Protein AF-A0A2V8SXN4-F1 (afdb_monomer_lite)

pLDDT: mean 79.43, std 26.43, range [25.38, 98.88]

Sequence (258 aa):
MSNGSSLFITAVLSALAACSAGTPVPSANSSPDANKSANPSSLQQTESRPPNTARIIHVLVALCDNEHQGIVPVPARLGNGEDLQGNLYWGAAYGVRSFFAKSGDWKLIVQTQNPTSVVLERCIFHNKMGGAYMIADAYRGAEIKKAIVDFFDYASGNKIDTIDAEGNSKHPTINAGGAADLVVFVGHNGLMDFVLPSHPAQKDGKRRGAIILCCASKSYFSAPLRKAGANPILWTALEKNSFDQSLRGSRRKGNDRY

Secondary structure (DSSP, 8-state):
----------------------------------------------------SS-EEEEEEE---TTTS-SPPPPTTTS-TT-TTT-TTTTSTTSHHHHHHT-SSEEEEEEEE-SSSSEEEEEEEEETTT--EEEEEEE-GGGHHHHHHHHHHHHHT-SEEEE--TTSTTS--EEEETT-SEEEEES--GGGT---S--PPP-SS---EEEEESTTHHHHHHHHHHHTT-EEEEE--------SSSTTS--PPP----

Radius of gyration: 24.42 Å; chains: 1; bounding box: 48×66×92 Å

Foldseek 3Di:
DDDDDDDDDDDDDDDDDDDDDDDDDDDDDDDDDDDDDDDPPCPDPQPDQDDDPAAEEEEEEQWAAPPQAPDPDDPCQQRQLQDQCSHVQHNPCCHPPNVQCPDPFKHWLDWDACPDVFFGIWTWIAGNPRRYIYIHTRGRNNCVLVSVQLLQCLQQLHDFDFDDSPDDPPDDTDGDRSSHQEYEYADEPCLVVDDHPDQAARRGPHAHEYEYHYPQCCVRCVVSSVRSNHDYPYDDHDDPPPPPDPPVPDPDDDDDDD

Structure (mmCIF, N/CA/C/O backbone):
data_AF-A0A2V8SXN4-F1
#
_entry.id   AF-A0A2V8SXN4-F1
#
loop_
_atom_site.group_PDB
_atom_site.id
_atom_site.type_symbol
_atom_site.label_atom_id
_atom_site.label_alt_id
_atom_site.label_comp_id
_atom_site.label_asym_id
_atom_site.label_entity_id
_atom_site.label_seq_id
_atom_site.pdbx_PDB_ins_code
_atom_site.Cartn_x
_atom_site.Cartn_y
_atom_site.Cartn_z
_atom_site.occupancy
_atom_site.B_iso_or_equiv
_atom_site.auth_seq_id
_atom_site.auth_comp_id
_atom_site.auth_asym_id
_atom_site.auth_atom_id
_atom_site.pdbx_PDB_model_num
ATOM 1 N N . MET A 1 1 ? -32.132 0.345 -23.426 1.00 33.34 1 MET A N 1
ATOM 2 C CA . MET A 1 1 ? -31.562 -0.530 -24.476 1.00 33.34 1 MET A CA 1
ATOM 3 C C . MET A 1 1 ? -30.057 -0.304 -24.534 1.00 33.34 1 MET A C 1
ATOM 5 O O . MET A 1 1 ? -29.651 0.829 -24.342 1.00 33.34 1 MET A O 1
ATOM 9 N N . SER A 1 2 ? -29.296 -1.373 -24.788 1.00 32.50 2 SER A N 1
ATOM 10 C CA . SER A 1 2 ? -27.839 -1.458 -25.019 1.00 32.50 2 SER A CA 1
ATOM 11 C C . SER A 1 2 ? -26.865 -0.790 -24.034 1.00 32.50 2 SER A C 1
ATOM 13 O O . SER A 1 2 ? -26.698 0.423 -24.001 1.00 32.50 2 SER A O 1
ATOM 15 N N . ASN A 1 3 ? -26.096 -1.643 -23.350 1.00 35.00 3 ASN A N 1
ATOM 16 C CA . ASN A 1 3 ? -24.766 -1.313 -22.835 1.00 35.00 3 ASN A CA 1
ATOM 17 C C . ASN A 1 3 ? -23.778 -1.079 -23.998 1.00 35.00 3 ASN A C 1
ATOM 19 O O . ASN A 1 3 ? -24.043 -1.487 -25.131 1.00 35.00 3 ASN A O 1
ATOM 23 N N . GLY A 1 4 ? -22.616 -0.493 -23.698 1.00 30.62 4 GLY A N 1
ATOM 24 C CA . GLY A 1 4 ? -21.532 -0.259 -24.658 1.00 30.62 4 GLY A CA 1
ATOM 25 C C . GLY A 1 4 ? -20.155 -0.357 -24.003 1.00 30.62 4 GLY A C 1
ATOM 26 O O . GLY A 1 4 ? -19.446 0.637 -23.895 1.00 30.62 4 GLY A O 1
ATOM 27 N N . SER A 1 5 ? -19.790 -1.548 -23.527 1.00 34.72 5 SER A N 1
ATOM 28 C CA . SER A 1 5 ? -18.439 -1.826 -23.028 1.00 34.72 5 SER A CA 1
ATOM 29 C C . SER A 1 5 ? -17.430 -1.781 -24.177 1.00 34.72 5 SER A C 1
ATOM 31 O O . SER A 1 5 ? -17.649 -2.433 -25.195 1.00 34.72 5 SER A O 1
ATOM 33 N N . SER A 1 6 ? -16.293 -1.107 -23.997 1.00 30.02 6 SER A N 1
ATOM 34 C CA . SER A 1 6 ? -15.130 -1.292 -24.873 1.00 30.02 6 SER A CA 1
ATOM 35 C C . SER A 1 6 ? -13.864 -1.405 -24.034 1.00 30.02 6 SER A C 1
ATOM 37 O O . SER A 1 6 ? -13.462 -0.468 -23.347 1.00 30.02 6 SER A O 1
ATOM 39 N N . LEU A 1 7 ? -13.283 -2.602 -24.052 1.00 32.03 7 LEU A N 1
ATOM 40 C CA . LEU A 1 7 ? -12.128 -3.003 -23.264 1.00 32.03 7 LEU A CA 1
ATOM 41 C C . LEU A 1 7 ? -11.168 -3.730 -24.205 1.00 32.03 7 LEU A C 1
ATOM 43 O O . LEU A 1 7 ? -11.412 -4.886 -24.531 1.00 32.03 7 LEU A O 1
ATOM 47 N N . PHE A 1 8 ? -10.093 -3.072 -24.643 1.00 28.97 8 PHE A N 1
ATOM 48 C CA . PHE A 1 8 ? -9.016 -3.729 -25.389 1.00 28.97 8 PHE A CA 1
ATOM 49 C C . PHE A 1 8 ? -7.647 -3.154 -25.013 1.00 28.97 8 PHE A C 1
ATOM 51 O O . PHE A 1 8 ? -7.246 -2.087 -25.467 1.00 28.97 8 PHE A O 1
ATOM 58 N N . ILE A 1 9 ? -6.933 -3.911 -24.179 1.00 29.02 9 ILE A N 1
ATOM 59 C CA . ILE A 1 9 ? -5.489 -3.801 -23.952 1.00 29.02 9 ILE A CA 1
ATOM 60 C C . ILE A 1 9 ? -4.873 -5.054 -24.576 1.00 29.02 9 ILE A C 1
ATOM 62 O O . ILE A 1 9 ? -5.238 -6.161 -24.176 1.00 29.02 9 ILE A O 1
ATOM 66 N N . THR A 1 10 ? -3.932 -4.900 -25.513 1.00 27.53 10 THR A N 1
ATOM 67 C CA . THR A 1 10 ? -3.268 -6.048 -26.153 1.00 27.53 10 THR A CA 1
ATOM 68 C C . THR A 1 10 ? -1.792 -5.770 -26.448 1.00 27.53 10 THR A C 1
ATOM 70 O O . THR A 1 10 ? -1.478 -5.009 -27.355 1.00 27.53 10 THR A O 1
ATOM 73 N N . ALA A 1 11 ? -0.904 -6.425 -25.695 1.00 29.66 11 ALA A N 1
ATOM 74 C CA . ALA A 1 11 ? 0.499 -6.738 -26.016 1.00 29.66 11 ALA A CA 1
ATOM 75 C C . ALA A 1 11 ? 1.011 -7.657 -24.882 1.00 29.66 11 ALA A C 1
ATOM 77 O O . ALA A 1 11 ? 1.334 -7.192 -23.796 1.00 29.66 11 ALA A O 1
ATOM 78 N N . VAL A 1 12 ? 0.765 -8.969 -24.947 1.00 29.73 12 VAL A N 1
ATOM 79 C CA . VAL A 1 12 ? 1.675 -9.973 -25.539 1.00 29.73 12 VAL A CA 1
ATOM 80 C C . VAL A 1 12 ? 3.061 -9.954 -24.884 1.00 29.73 12 VAL A C 1
ATOM 82 O O . VAL A 1 12 ? 3.891 -9.108 -25.199 1.00 29.73 12 VAL A O 1
ATOM 85 N N . LEU A 1 13 ? 3.324 -10.950 -24.032 1.00 25.98 13 LEU A N 1
ATOM 86 C CA . LEU A 1 13 ? 4.668 -11.299 -23.576 1.00 25.98 13 LEU A CA 1
ATOM 87 C C . LEU A 1 13 ? 4.886 -12.804 -23.772 1.00 25.98 13 LEU A C 1
ATOM 89 O O . LEU A 1 13 ? 4.118 -13.622 -23.263 1.00 25.98 13 LEU A O 1
ATOM 93 N N . SER A 1 14 ? 5.932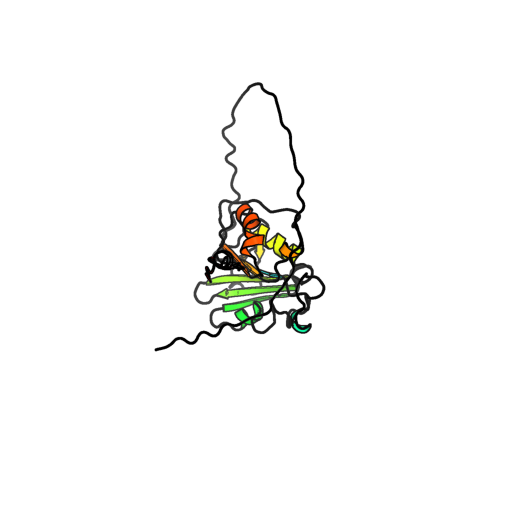 -13.151 -24.519 1.00 28.20 14 SER A N 1
ATOM 94 C CA . SER A 1 14 ? 6.259 -14.521 -24.916 1.00 28.20 14 SER A CA 1
ATOM 95 C C . SER A 1 14 ? 7.652 -14.894 -24.420 1.00 28.20 14 SER A C 1
ATOM 97 O O . SER A 1 14 ? 8.630 -14.399 -24.967 1.00 28.20 14 SER A O 1
ATOM 99 N N . ALA A 1 15 ? 7.746 -15.801 -23.446 1.00 28.14 15 ALA A N 1
ATOM 100 C CA . ALA A 1 15 ? 8.921 -16.650 -23.227 1.00 28.14 15 ALA A CA 1
ATOM 101 C C . ALA A 1 15 ? 8.567 -17.805 -22.274 1.00 28.14 15 ALA A C 1
ATOM 103 O O . ALA A 1 15 ? 8.150 -17.585 -21.139 1.00 28.14 15 ALA A O 1
ATOM 104 N N . LEU A 1 16 ? 8.743 -19.043 -22.736 1.00 27.66 16 LEU A N 1
ATOM 105 C CA . LEU A 1 16 ? 8.784 -20.238 -21.892 1.00 27.66 16 LEU A CA 1
ATOM 106 C C . LEU A 1 16 ? 10.255 -20.588 -21.648 1.00 27.66 16 LEU A C 1
ATOM 108 O O . LEU A 1 16 ? 11.022 -20.659 -22.605 1.00 27.66 16 LEU A O 1
ATOM 112 N N . ALA A 1 17 ? 10.625 -20.866 -20.400 1.00 29.39 17 ALA A N 1
ATOM 113 C CA . ALA A 1 17 ? 11.901 -21.485 -20.046 1.00 29.39 17 ALA A CA 1
ATOM 114 C C . ALA A 1 17 ? 11.638 -22.741 -19.199 1.00 29.39 17 ALA A C 1
ATOM 116 O O . ALA A 1 17 ? 10.675 -22.793 -18.431 1.00 29.39 17 ALA A O 1
ATOM 117 N N . ALA A 1 18 ? 12.442 -23.781 -19.419 1.00 30.00 18 ALA A N 1
ATOM 118 C CA . ALA A 1 18 ? 12.146 -25.146 -18.994 1.00 30.00 18 ALA A CA 1
ATOM 119 C C . ALA A 1 18 ? 12.542 -25.451 -17.538 1.00 30.00 18 ALA A C 1
ATOM 121 O O . ALA A 1 18 ? 13.466 -24.858 -16.986 1.00 30.00 18 ALA A O 1
ATOM 122 N N . CYS A 1 19 ? 11.867 -26.438 -16.942 1.00 25.38 19 CYS A N 1
ATOM 123 C CA . CYS A 1 19 ? 12.241 -27.017 -15.653 1.00 25.38 19 CYS A CA 1
ATOM 124 C C . CYS A 1 19 ? 13.156 -28.236 -15.841 1.00 25.38 19 CYS A C 1
ATOM 126 O O . CYS A 1 19 ? 12.872 -29.089 -16.681 1.00 25.38 19 CYS A O 1
ATOM 128 N N . SER A 1 20 ? 14.155 -28.374 -14.967 1.00 32.03 20 SER A N 1
ATOM 129 C CA . SER A 1 20 ? 14.917 -29.612 -14.753 1.00 32.03 20 SER A CA 1
ATOM 130 C C . SER A 1 20 ? 14.794 -30.019 -13.284 1.00 32.03 20 SER A C 1
ATOM 132 O O . SER A 1 20 ? 14.897 -29.171 -12.399 1.00 32.03 20 SER A O 1
ATOM 134 N N . ALA A 1 21 ? 14.513 -31.296 -13.024 1.00 32.53 21 ALA A N 1
ATOM 135 C CA . ALA A 1 21 ? 14.160 -31.807 -11.697 1.00 32.53 21 ALA A CA 1
ATOM 136 C C . ALA A 1 21 ? 15.359 -32.387 -10.923 1.00 32.53 21 ALA A C 1
ATOM 138 O O . ALA A 1 21 ? 16.365 -32.766 -11.518 1.00 32.53 21 ALA A O 1
ATOM 139 N N . GLY A 1 22 ? 15.209 -32.528 -9.600 1.00 28.27 22 GLY A N 1
ATOM 140 C CA . GLY A 1 22 ? 16.165 -33.242 -8.749 1.00 28.27 22 GLY A CA 1
ATOM 141 C C . GLY A 1 22 ? 15.715 -33.375 -7.289 1.00 28.27 22 GLY A C 1
ATOM 142 O O . GLY A 1 22 ? 15.879 -32.453 -6.500 1.00 28.27 22 GLY A O 1
ATOM 143 N N . THR A 1 23 ? 15.186 -34.544 -6.925 1.00 34.41 23 THR A N 1
ATOM 144 C CA . THR A 1 23 ? 15.109 -35.077 -5.547 1.00 34.41 23 THR A CA 1
ATOM 145 C C . THR A 1 23 ? 15.616 -36.532 -5.592 1.00 34.41 23 THR A C 1
ATOM 147 O O . THR A 1 23 ? 15.611 -37.116 -6.682 1.00 34.41 23 THR A O 1
ATOM 150 N N . PRO A 1 24 ? 16.134 -37.115 -4.488 1.00 38.12 24 PRO A N 1
ATOM 151 C CA . PRO A 1 24 ? 15.253 -37.763 -3.501 1.00 38.12 24 PRO A CA 1
ATOM 152 C C . PRO A 1 24 ? 15.735 -37.699 -2.025 1.00 38.12 24 PRO A C 1
ATOM 154 O O . PRO A 1 24 ? 16.764 -37.113 -1.705 1.00 38.12 24 PRO A O 1
ATOM 157 N N . VAL A 1 25 ? 14.956 -38.322 -1.127 1.00 34.94 25 VAL A N 1
ATOM 158 C CA . VAL A 1 25 ? 15.126 -38.409 0.345 1.00 34.94 25 VAL A CA 1
ATOM 159 C C . VAL A 1 25 ? 15.241 -39.882 0.791 1.00 34.94 25 VAL A C 1
ATOM 161 O O . VAL A 1 25 ? 14.629 -40.743 0.159 1.00 34.94 25 VAL A O 1
ATOM 164 N N . PRO A 1 26 ? 15.961 -40.176 1.892 1.00 37.84 26 PRO A N 1
ATOM 165 C CA . PRO A 1 26 ? 15.508 -41.121 2.944 1.00 37.84 26 PRO A CA 1
ATOM 166 C C . PRO A 1 26 ? 15.718 -40.525 4.374 1.00 37.84 26 PRO A C 1
ATOM 168 O O . PRO A 1 26 ? 16.660 -39.766 4.568 1.00 37.84 26 PRO A O 1
ATOM 171 N N . SER A 1 27 ? 14.855 -40.641 5.405 1.00 29.16 27 SER A N 1
ATOM 172 C CA . SER A 1 27 ? 14.215 -41.797 6.101 1.00 29.16 27 SER A CA 1
ATOM 173 C C . SER A 1 27 ? 15.212 -42.765 6.780 1.00 29.16 27 SER A C 1
ATOM 175 O O . SER A 1 27 ? 16.141 -43.186 6.106 1.00 29.16 27 SER A O 1
ATOM 177 N N . ALA A 1 28 ? 15.086 -43.236 8.041 1.00 33.31 28 ALA A N 1
ATOM 178 C CA . ALA A 1 28 ? 14.173 -42.974 9.187 1.00 33.31 28 ALA A CA 1
ATOM 179 C C . ALA A 1 28 ? 14.715 -43.652 10.506 1.00 33.31 28 ALA A C 1
ATOM 181 O O . ALA A 1 28 ? 15.807 -44.211 10.460 1.00 33.31 28 ALA A O 1
ATOM 182 N N . ASN A 1 29 ? 13.916 -43.689 11.606 1.00 30.62 29 ASN A N 1
ATOM 183 C CA . ASN A 1 29 ? 14.043 -44.489 12.877 1.00 30.62 29 ASN A CA 1
ATOM 184 C C . ASN A 1 29 ? 14.993 -43.954 13.998 1.00 30.62 29 ASN A C 1
ATOM 186 O O . ASN A 1 29 ? 15.962 -43.283 13.671 1.00 30.62 29 ASN A O 1
ATOM 190 N N . SER A 1 30 ? 14.875 -44.226 15.325 1.00 33.94 30 SER A N 1
ATOM 191 C CA . SER A 1 30 ? 13.813 -44.716 16.274 1.00 33.94 30 SER A CA 1
ATOM 192 C C . SER A 1 30 ? 14.391 -44.821 17.727 1.00 33.94 30 SER A C 1
ATOM 194 O O . SER A 1 30 ? 15.564 -45.164 17.823 1.00 33.94 30 SER A O 1
ATOM 196 N N . SER A 1 31 ? 13.715 -44.685 18.892 1.00 32.72 31 SER A N 1
ATOM 197 C CA . SER A 1 31 ? 12.377 -44.139 19.230 1.00 32.72 31 SER A CA 1
ATOM 198 C C . SER A 1 31 ? 12.256 -43.467 20.651 1.00 32.72 31 SER A C 1
ATOM 200 O O . SER A 1 31 ? 12.367 -42.243 20.640 1.00 32.72 31 SER A O 1
ATOM 202 N N . PRO A 1 32 ? 11.979 -44.107 21.836 1.00 50.91 32 PRO A N 1
ATOM 203 C CA . PRO A 1 32 ? 11.270 -43.388 22.931 1.00 50.91 32 PRO A CA 1
ATOM 204 C C . PRO A 1 32 ? 11.878 -43.414 24.363 1.00 50.91 32 PRO A C 1
ATOM 206 O O . PRO A 1 32 ? 12.618 -44.332 24.693 1.00 50.91 32 PRO A O 1
ATOM 209 N N . ASP A 1 33 ? 11.457 -42.480 25.241 1.00 33.50 33 ASP A N 1
ATOM 210 C CA . ASP A 1 33 ? 10.833 -42.834 26.541 1.00 33.50 33 ASP A CA 1
ATOM 211 C C . ASP A 1 33 ? 10.138 -41.667 27.299 1.00 33.50 33 ASP A C 1
ATOM 213 O O . ASP A 1 33 ? 10.385 -40.484 27.064 1.00 33.50 33 ASP A O 1
ATOM 217 N N . ALA A 1 34 ? 9.205 -42.043 28.182 1.00 33.84 34 ALA A N 1
ATOM 218 C CA . ALA A 1 34 ? 8.286 -41.229 29.007 1.00 33.84 34 ALA A CA 1
ATOM 219 C C . ALA A 1 34 ? 8.959 -40.567 30.252 1.00 33.84 34 ALA A C 1
ATOM 221 O O . ALA A 1 34 ? 10.087 -40.904 30.581 1.00 33.84 34 ALA A O 1
ATOM 222 N N . ASN A 1 35 ? 8.361 -39.713 31.108 1.00 34.12 35 ASN A N 1
ATOM 223 C CA . ASN A 1 35 ? 7.149 -38.857 31.160 1.00 34.12 35 ASN A CA 1
ATOM 224 C C . ASN A 1 35 ? 7.100 -38.224 32.579 1.00 34.12 35 ASN A C 1
ATOM 226 O O . ASN A 1 35 ? 7.091 -39.000 33.537 1.00 34.12 35 ASN A O 1
ATOM 230 N N . LYS A 1 36 ? 6.957 -36.892 32.762 1.00 33.12 36 LYS A N 1
ATOM 231 C CA . LYS A 1 36 ? 6.160 -36.366 33.902 1.00 33.12 36 LYS A CA 1
ATOM 232 C C . LYS A 1 36 ? 5.797 -34.873 33.888 1.00 33.12 36 LYS A C 1
ATOM 234 O O . LYS A 1 36 ? 6.630 -34.008 33.660 1.00 33.12 36 LYS A O 1
ATOM 239 N N . SER A 1 37 ? 4.586 -34.644 34.403 1.00 36.16 37 SER A N 1
ATOM 240 C CA . SER A 1 37 ? 4.067 -33.442 35.073 1.00 36.16 37 SER A CA 1
ATOM 241 C C . SER A 1 37 ? 3.634 -32.258 34.205 1.00 36.16 37 SER A C 1
ATOM 243 O O . SER A 1 37 ? 4.430 -31.547 33.602 1.00 36.16 37 SER A O 1
ATOM 245 N N . ALA A 1 38 ? 2.324 -32.013 34.230 1.00 38.53 38 ALA A N 1
ATOM 246 C CA . ALA A 1 38 ? 1.672 -30.888 33.579 1.00 38.53 38 ALA A CA 1
ATOM 247 C C . ALA A 1 38 ? 1.853 -29.569 34.348 1.00 38.53 38 ALA A C 1
ATOM 249 O O . ALA A 1 38 ? 1.951 -29.554 35.575 1.00 38.53 38 ALA A O 1
ATOM 250 N N . ASN A 1 39 ? 1.746 -28.460 33.617 1.00 31.98 39 ASN A N 1
ATOM 251 C CA . ASN A 1 39 ? 1.268 -27.187 34.146 1.00 31.98 39 ASN A CA 1
ATOM 252 C C . ASN A 1 39 ? 0.205 -26.644 33.165 1.00 31.98 39 ASN A C 1
ATOM 254 O O . ASN A 1 39 ? 0.566 -26.313 32.037 1.00 31.98 39 ASN A O 1
ATOM 258 N N . PRO A 1 40 ? -1.091 -26.583 33.530 1.00 42.53 40 PRO A N 1
ATOM 259 C CA . PRO A 1 40 ? -2.159 -26.174 32.613 1.00 42.53 40 PRO A CA 1
ATOM 260 C C . PRO A 1 40 ? -2.302 -24.646 32.445 1.00 42.53 40 PRO A C 1
ATOM 262 O O . PRO A 1 40 ? -3.241 -24.194 31.794 1.00 42.53 40 PRO A O 1
ATOM 265 N N . SER A 1 41 ? -1.384 -23.843 32.997 1.00 42.25 41 SER A N 1
ATOM 266 C CA . SER A 1 41 ? -1.438 -22.373 32.962 1.00 42.25 41 SER A CA 1
ATOM 267 C C . SER A 1 41 ? -0.418 -21.747 32.005 1.00 42.25 41 SER A C 1
ATOM 269 O O . SER A 1 41 ? 0.495 -21.037 32.423 1.00 42.25 41 SER A O 1
ATOM 271 N N . SER A 1 42 ? -0.600 -21.968 30.703 1.00 35.81 42 SER A N 1
ATOM 272 C CA . SER A 1 42 ? 0.009 -21.134 29.652 1.00 35.81 42 SER A CA 1
ATOM 273 C C . SER A 1 42 ? -0.844 -21.068 28.377 1.00 35.81 42 SER A C 1
ATOM 275 O O . SER A 1 42 ? -0.336 -21.136 27.257 1.00 35.81 42 SER A O 1
ATOM 277 N N . LEU A 1 43 ? -2.158 -20.853 28.537 1.00 37.97 43 LEU A N 1
ATOM 278 C CA . LEU A 1 43 ? -2.944 -20.234 27.467 1.00 37.97 43 LEU A CA 1
ATOM 279 C C . LEU A 1 43 ? -2.327 -18.861 27.186 1.00 37.97 43 LEU A C 1
ATOM 281 O O . LEU A 1 43 ? -2.468 -17.928 27.977 1.00 37.97 43 LEU A O 1
ATOM 285 N N . GLN A 1 44 ? -1.575 -18.784 26.088 1.00 39.00 44 GLN A N 1
ATOM 286 C CA . GLN A 1 44 ? -0.870 -17.585 25.661 1.00 39.00 44 GLN A CA 1
ATOM 287 C C . GLN A 1 44 ? -1.858 -16.421 25.592 1.00 39.00 44 GLN A C 1
ATOM 289 O O . GLN A 1 44 ? -2.881 -16.508 24.909 1.00 39.00 44 GLN A O 1
ATOM 294 N N . GLN A 1 45 ? -1.537 -15.325 26.281 1.00 39.62 45 GLN A N 1
ATOM 295 C CA . GLN A 1 45 ? -2.222 -14.059 26.065 1.00 39.62 45 GLN A CA 1
ATOM 296 C C . GLN A 1 45 ? -1.977 -13.664 24.609 1.00 39.62 45 GLN A C 1
ATOM 298 O O . GLN A 1 45 ? -0.885 -13.234 24.245 1.00 39.62 45 GLN A O 1
ATOM 303 N N . THR A 1 46 ? -2.981 -13.857 23.756 1.00 46.56 46 THR A N 1
ATOM 304 C CA . THR A 1 46 ? -2.950 -13.342 22.391 1.00 46.56 46 THR A CA 1
ATOM 305 C C . THR A 1 46 ? -2.885 -11.826 22.490 1.00 46.56 46 THR A C 1
ATOM 307 O O . THR A 1 46 ? -3.871 -11.223 22.921 1.00 46.56 46 THR A O 1
ATOM 310 N N . GLU A 1 47 ? -1.753 -11.218 22.121 1.00 57.47 47 GLU A N 1
ATOM 311 C CA . GLU A 1 47 ? -1.623 -9.759 22.080 1.00 57.47 47 GLU A CA 1
ATOM 312 C C . GLU A 1 47 ? -2.786 -9.182 21.270 1.00 57.47 47 GLU A C 1
ATOM 314 O O . GLU A 1 47 ? -2.921 -9.425 20.066 1.00 57.47 47 GLU A O 1
ATOM 319 N N . SER A 1 48 ? -3.685 -8.471 21.947 1.00 70.81 48 SER A N 1
ATOM 320 C CA . SER A 1 48 ? -4.875 -7.928 21.316 1.00 70.81 48 SER A CA 1
ATOM 321 C C . SER A 1 48 ? -4.468 -6.766 20.417 1.00 70.81 48 SER A C 1
ATOM 323 O O . SER A 1 48 ? -3.933 -5.762 20.885 1.00 70.81 48 SER A O 1
ATOM 325 N N . ARG A 1 49 ? -4.744 -6.895 19.110 1.00 84.19 49 ARG A N 1
ATOM 326 C CA . ARG A 1 49 ? -4.622 -5.799 18.135 1.00 84.19 49 ARG A CA 1
ATOM 327 C C . ARG A 1 49 ? -5.189 -4.506 18.749 1.00 84.19 49 ARG A C 1
ATOM 329 O O . ARG A 1 49 ? -6.360 -4.527 19.147 1.00 84.19 49 ARG A O 1
ATOM 336 N N . PRO A 1 50 ? -4.416 -3.404 18.804 1.00 89.88 50 PRO A N 1
ATOM 337 C CA . PRO A 1 50 ? -4.883 -2.165 19.405 1.00 89.88 50 PRO A CA 1
ATOM 338 C C . PRO A 1 50 ? -6.120 -1.652 18.653 1.00 89.88 50 PRO A C 1
ATOM 340 O O . PRO A 1 50 ? -6.207 -1.802 17.426 1.00 89.88 50 PRO A O 1
ATOM 343 N N . PRO A 1 51 ? -7.107 -1.093 19.371 1.00 91.19 51 PRO A N 1
ATOM 344 C CA . PRO A 1 51 ? -8.366 -0.687 18.772 1.00 91.19 51 PRO A CA 1
ATOM 345 C C . PRO A 1 51 ? -8.182 0.518 17.844 1.00 91.19 51 PRO A C 1
ATOM 347 O O . PRO A 1 51 ? -7.298 1.351 18.027 1.00 91.19 51 PRO A O 1
ATOM 350 N N . ASN A 1 52 ? -9.080 0.631 16.870 1.00 93.31 52 ASN A N 1
ATOM 351 C CA . ASN A 1 52 ? -9.296 1.846 16.094 1.00 93.31 52 ASN A CA 1
ATOM 352 C C . ASN A 1 52 ? -10.764 2.251 16.242 1.00 93.31 52 ASN A C 1
ATOM 354 O O . ASN A 1 52 ? -11.641 1.389 16.321 1.00 93.31 52 ASN A O 1
ATOM 358 N N . THR A 1 53 ? -11.040 3.554 16.245 1.00 91.88 53 THR A N 1
ATOM 359 C CA . THR A 1 53 ? -12.409 4.101 16.302 1.00 91.88 53 THR A CA 1
ATOM 360 C C . THR A 1 53 ? -13.142 4.034 14.958 1.00 91.88 53 THR A C 1
ATOM 362 O O . THR A 1 53 ? -14.347 4.261 14.899 1.00 91.88 53 THR A O 1
ATOM 365 N N . ALA A 1 54 ? -12.428 3.698 13.881 1.00 94.25 54 ALA A N 1
ATOM 366 C CA . ALA A 1 54 ? -12.927 3.603 12.516 1.00 94.25 54 ALA A CA 1
ATOM 367 C C . ALA A 1 54 ? -12.244 2.453 11.755 1.00 94.25 54 ALA A C 1
ATOM 369 O O . ALA A 1 54 ? -11.247 1.888 12.210 1.00 94.25 54 ALA A O 1
ATOM 370 N N . ARG A 1 55 ? -12.770 2.112 10.571 1.00 96.75 55 ARG A N 1
ATOM 371 C CA . ARG A 1 55 ? -12.166 1.103 9.684 1.00 96.75 55 ARG A CA 1
ATOM 372 C C . ARG A 1 55 ? -10.887 1.653 9.060 1.00 96.75 55 ARG A C 1
ATOM 374 O O . ARG A 1 55 ? -10.916 2.737 8.476 1.00 96.75 55 ARG A O 1
ATOM 381 N N . ILE A 1 56 ? -9.799 0.889 9.153 1.00 97.81 56 ILE A N 1
ATOM 382 C CA . ILE A 1 56 ? -8.476 1.302 8.664 1.00 97.81 56 ILE A CA 1
ATOM 383 C C . ILE A 1 56 ? -8.081 0.516 7.413 1.00 97.81 56 ILE A C 1
ATOM 385 O O . ILE A 1 56 ? -8.061 -0.717 7.416 1.00 97.81 56 ILE A O 1
ATOM 389 N N . ILE A 1 57 ? -7.723 1.241 6.357 1.00 98.69 57 ILE A N 1
ATOM 390 C CA . ILE A 1 57 ? -7.165 0.716 5.109 1.00 98.69 57 ILE A CA 1
ATOM 391 C C . ILE A 1 57 ? -5.704 1.169 5.025 1.00 98.69 57 ILE A C 1
ATOM 393 O O . ILE A 1 57 ? -5.439 2.361 5.153 1.00 98.69 57 ILE A O 1
ATOM 397 N N . HIS A 1 58 ? -4.764 0.254 4.788 1.00 98.75 58 HIS A N 1
ATOM 398 C CA . HIS A 1 58 ? -3.364 0.606 4.537 1.00 98.75 58 HIS A CA 1
ATOM 399 C C . HIS A 1 58 ? -2.957 0.175 3.127 1.00 98.75 58 HIS A C 1
ATOM 401 O O . HIS A 1 58 ? -2.977 -1.013 2.808 1.00 98.75 58 HIS A O 1
ATOM 407 N N . VAL A 1 59 ? -2.624 1.144 2.277 1.00 98.88 59 VAL A N 1
ATOM 408 C CA . VAL A 1 59 ? -2.226 0.955 0.881 1.00 98.88 59 VAL A CA 1
ATOM 409 C C . VAL A 1 59 ? -0.724 1.171 0.756 1.00 98.88 59 VAL A C 1
ATOM 411 O O . VAL A 1 59 ? -0.239 2.270 0.998 1.00 98.88 59 VAL A O 1
ATOM 414 N N . LEU A 1 60 ? 0.005 0.140 0.344 1.00 98.88 60 LEU A N 1
ATOM 415 C CA . LEU A 1 60 ? 1.418 0.219 0.004 1.00 98.88 60 LEU A CA 1
ATOM 416 C C . LEU A 1 60 ? 1.528 0.297 -1.517 1.00 98.88 60 LEU A C 1
ATOM 418 O O . LEU A 1 60 ? 1.098 -0.620 -2.226 1.00 98.88 60 LEU A O 1
ATOM 422 N N . VAL A 1 61 ? 2.084 1.394 -2.016 1.00 98.88 61 VAL A N 1
ATOM 423 C CA . VAL A 1 61 ? 2.281 1.640 -3.444 1.00 98.88 61 VAL A CA 1
ATOM 424 C C . VAL A 1 61 ? 3.770 1.565 -3.739 1.00 98.88 61 VAL A C 1
ATOM 426 O O . VAL A 1 61 ? 4.504 2.494 -3.422 1.00 98.88 61 VAL A O 1
ATOM 429 N N . ALA A 1 62 ? 4.222 0.471 -4.349 1.00 98.69 62 ALA A N 1
ATOM 430 C CA . ALA A 1 62 ? 5.564 0.414 -4.918 1.00 98.69 62 ALA A CA 1
ATOM 431 C C . ALA A 1 62 ? 5.562 1.249 -6.202 1.00 98.69 62 ALA A C 1
ATOM 433 O O . ALA A 1 62 ? 4.887 0.879 -7.166 1.00 98.69 62 ALA A O 1
ATOM 434 N N . LEU A 1 63 ? 6.260 2.387 -6.202 1.00 98.75 63 LEU A N 1
ATOM 435 C CA . LEU A 1 63 ? 6.316 3.291 -7.352 1.00 98.75 63 LEU A CA 1
ATOM 436 C C . LEU A 1 63 ? 6.884 2.575 -8.589 1.00 98.75 63 LEU A C 1
ATOM 438 O O . LEU A 1 63 ? 7.753 1.716 -8.481 1.00 98.75 63 LEU A O 1
ATOM 442 N N . CYS A 1 64 ? 6.365 2.905 -9.772 1.00 98.50 64 CYS A N 1
ATOM 443 C CA . CYS A 1 64 ? 6.809 2.322 -11.039 1.00 98.50 64 CYS A CA 1
ATOM 444 C C . CYS A 1 64 ? 8.245 2.756 -11.346 1.00 98.50 64 CYS A C 1
ATOM 446 O O . CYS A 1 64 ? 8.528 3.952 -11.310 1.00 98.50 64 CYS A O 1
ATOM 448 N N . ASP A 1 65 ? 9.130 1.812 -11.648 1.00 98.31 65 ASP A N 1
ATOM 449 C CA . ASP A 1 65 ? 10.558 2.090 -11.797 1.00 98.31 65 ASP A CA 1
ATOM 450 C C . ASP A 1 65 ? 11.150 1.271 -12.945 1.00 98.31 65 ASP A C 1
ATOM 452 O O . ASP A 1 65 ? 11.223 0.046 -12.871 1.00 98.31 65 ASP A O 1
ATOM 456 N N . ASN A 1 66 ? 11.538 1.952 -14.023 1.00 97.94 66 ASN A N 1
ATOM 457 C CA . ASN A 1 66 ? 12.125 1.332 -15.211 1.00 97.94 66 ASN A CA 1
ATOM 458 C C . ASN A 1 66 ? 13.559 0.823 -14.991 1.00 97.94 66 ASN A C 1
ATOM 460 O O . ASN A 1 66 ? 14.041 0.043 -15.809 1.00 97.94 66 ASN A O 1
ATOM 464 N N . GLU A 1 67 ? 14.260 1.308 -13.964 1.00 97.62 67 GLU A N 1
ATOM 465 C CA . GLU A 1 67 ? 15.676 1.008 -13.724 1.00 97.62 67 GLU A CA 1
ATOM 466 C C . GLU A 1 67 ? 15.835 -0.160 -12.742 1.00 97.62 67 GLU A C 1
ATOM 468 O O . GLU A 1 67 ? 16.711 -1.007 -12.919 1.00 97.62 67 GLU A O 1
ATOM 473 N N . HIS A 1 68 ? 14.962 -0.234 -11.732 1.00 97.00 68 HIS A N 1
ATOM 474 C CA . HIS A 1 68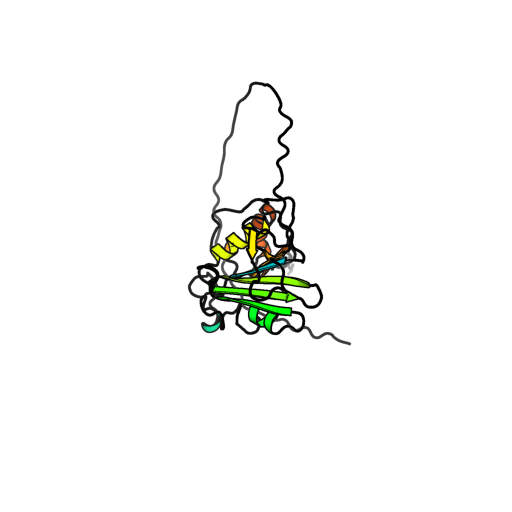 ? 15.101 -1.164 -10.605 1.00 97.00 68 HIS A CA 1
ATOM 475 C C . HIS A 1 68 ? 14.112 -2.346 -10.597 1.00 97.00 68 HIS A C 1
ATOM 477 O O . HIS A 1 68 ? 14.217 -3.210 -9.723 1.00 97.00 68 HIS A O 1
ATOM 483 N N . GLN A 1 69 ? 13.144 -2.405 -11.520 1.00 93.88 69 GLN A N 1
ATOM 484 C CA . GLN A 1 69 ? 12.119 -3.463 -11.581 1.00 93.88 69 GLN A CA 1
ATOM 485 C C . GLN A 1 69 ? 12.172 -4.203 -12.923 1.00 93.88 69 GLN A C 1
ATOM 487 O O . GLN A 1 69 ? 12.460 -3.600 -13.954 1.00 93.88 69 GLN A O 1
ATOM 492 N N . GLY A 1 70 ? 11.816 -5.492 -12.945 1.00 90.44 70 GLY A N 1
ATOM 493 C CA . GLY A 1 70 ? 11.753 -6.323 -14.158 1.00 90.44 70 GLY A CA 1
ATOM 494 C C . GLY A 1 70 ? 10.579 -6.000 -15.094 1.00 90.44 70 GLY A C 1
ATOM 495 O O . GLY A 1 70 ? 10.091 -6.870 -15.819 1.00 90.44 70 GLY A O 1
ATOM 496 N N . ILE A 1 71 ? 10.081 -4.761 -15.070 1.00 88.25 71 ILE A N 1
ATOM 497 C CA . ILE A 1 71 ? 8.974 -4.314 -15.913 1.00 88.25 71 ILE A CA 1
ATOM 498 C C . ILE A 1 71 ? 9.396 -4.175 -17.375 1.00 88.25 71 ILE A C 1
ATOM 500 O O . ILE A 1 71 ? 10.519 -3.797 -17.695 1.00 88.25 71 ILE A O 1
ATOM 504 N N . VAL A 1 72 ? 8.439 -4.385 -18.282 1.00 91.50 72 VAL A N 1
ATOM 505 C CA . VAL A 1 72 ? 8.538 -3.802 -19.626 1.00 91.50 72 VAL A CA 1
ATOM 506 C C . VAL A 1 72 ? 8.538 -2.276 -19.445 1.00 91.50 72 VAL A C 1
ATOM 508 O O . VAL A 1 72 ? 7.570 -1.772 -18.865 1.00 91.50 72 VAL A O 1
ATOM 511 N N . PRO A 1 73 ? 9.574 -1.541 -19.897 1.00 93.69 73 PRO A N 1
ATOM 512 C CA . PRO A 1 73 ? 9.699 -0.122 -19.590 1.00 93.69 73 PRO A CA 1
ATOM 513 C C . PRO A 1 73 ? 8.499 0.700 -20.065 1.00 93.69 73 PRO A C 1
ATOM 515 O O . PRO A 1 73 ? 8.056 0.596 -21.211 1.00 93.69 73 PRO A O 1
ATOM 518 N N . VAL A 1 74 ? 7.993 1.555 -19.179 1.00 95.50 74 VAL A N 1
ATOM 519 C CA . VAL A 1 74 ? 6.955 2.548 -19.489 1.00 95.50 74 VAL A CA 1
ATOM 520 C C . VAL A 1 74 ? 7.614 3.880 -19.895 1.00 95.50 74 VAL A C 1
ATOM 522 O O . VAL A 1 74 ? 8.824 4.039 -19.717 1.00 95.50 74 VAL A O 1
ATOM 525 N N . PRO A 1 75 ? 6.888 4.880 -20.435 1.00 97.56 75 PRO A N 1
ATOM 526 C CA . PRO A 1 75 ? 7.473 6.195 -20.711 1.00 97.56 75 PRO A CA 1
ATOM 527 C C . PRO A 1 75 ? 8.179 6.774 -19.476 1.00 97.56 75 PRO A C 1
ATOM 529 O O . PRO A 1 75 ? 7.603 6.759 -18.391 1.00 97.56 75 PRO A O 1
ATOM 532 N N . ALA A 1 76 ? 9.397 7.309 -19.631 1.00 95.94 76 ALA A N 1
ATOM 533 C CA . ALA A 1 76 ? 10.297 7.636 -18.512 1.00 95.94 76 ALA A CA 1
ATOM 534 C C . ALA A 1 76 ? 9.665 8.501 -17.400 1.00 95.94 76 ALA A C 1
ATOM 536 O O . ALA A 1 76 ? 9.884 8.248 -16.222 1.00 95.94 76 ALA A O 1
ATOM 537 N N . ARG A 1 77 ? 8.799 9.462 -17.758 1.00 93.88 77 ARG A N 1
ATOM 538 C CA . ARG A 1 77 ? 8.025 10.282 -16.803 1.00 93.88 77 ARG A CA 1
ATOM 539 C C . ARG A 1 77 ? 7.124 9.457 -15.865 1.00 93.88 77 ARG A C 1
ATOM 541 O O . ARG A 1 77 ? 6.862 9.877 -14.748 1.00 93.88 77 ARG A O 1
ATOM 548 N N . LEU A 1 78 ? 6.598 8.328 -16.336 1.00 97.44 78 LEU A N 1
ATOM 549 C CA . LEU A 1 78 ? 5.697 7.451 -15.583 1.00 97.44 78 LEU A CA 1
ATOM 550 C C . LEU A 1 78 ? 6.453 6.372 -14.793 1.00 97.44 78 LEU A C 1
ATOM 552 O O . LEU A 1 78 ? 5.927 5.892 -13.791 1.00 97.44 78 LEU A O 1
ATOM 556 N N . GLY A 1 79 ? 7.651 6.001 -15.255 1.00 97.81 79 GLY A N 1
ATOM 557 C CA . GLY A 1 79 ? 8.499 4.932 -14.715 1.00 97.81 79 GLY A CA 1
ATOM 558 C C . GLY A 1 79 ? 9.728 5.425 -13.950 1.00 97.81 79 GLY A C 1
ATOM 559 O O . GLY A 1 79 ? 10.724 4.713 -13.898 1.00 97.81 79 GLY A O 1
ATOM 560 N N . ASN A 1 80 ? 9.689 6.645 -13.409 1.00 98.31 80 ASN A N 1
ATOM 561 C CA . ASN A 1 80 ? 10.699 7.138 -12.478 1.00 98.31 80 ASN A CA 1
ATOM 562 C C . ASN A 1 80 ? 10.255 6.823 -11.039 1.00 98.31 80 ASN A C 1
ATOM 564 O O . ASN A 1 80 ? 9.244 7.359 -10.570 1.00 98.31 80 ASN A O 1
ATOM 568 N N . GLY A 1 81 ? 11.024 5.977 -10.348 1.00 98.19 81 GLY A N 1
ATOM 569 C CA . GLY A 1 81 ? 10.770 5.529 -8.977 1.00 98.19 81 GLY A CA 1
ATOM 570 C C . GLY A 1 81 ? 10.889 6.605 -7.891 1.00 98.19 81 GLY A C 1
ATOM 571 O O . GLY A 1 81 ? 10.506 6.344 -6.750 1.00 98.19 81 GLY A O 1
ATOM 572 N N . GLU A 1 82 ? 11.387 7.794 -8.244 1.00 98.38 82 GLU A N 1
ATOM 573 C CA . GLU A 1 82 ? 11.557 8.965 -7.372 1.00 98.38 82 GLU A CA 1
ATOM 574 C C . GLU A 1 82 ? 10.525 10.081 -7.644 1.00 98.38 82 GLU A C 1
ATOM 576 O O . GLU A 1 82 ? 10.306 10.956 -6.805 1.00 98.38 82 GLU A O 1
ATOM 581 N N . ASP A 1 83 ? 9.859 10.078 -8.807 1.00 98.25 83 ASP A N 1
ATOM 582 C CA . ASP A 1 83 ? 8.939 11.153 -9.209 1.00 98.25 83 ASP A CA 1
ATOM 583 C C . ASP A 1 83 ? 7.515 10.931 -8.675 1.00 98.25 83 ASP A C 1
ATOM 585 O O . ASP A 1 83 ? 6.627 10.437 -9.374 1.00 98.25 83 ASP A O 1
ATOM 589 N N . LEU A 1 84 ? 7.261 11.379 -7.444 1.00 98.31 84 LEU A N 1
ATOM 590 C CA . LEU A 1 84 ? 5.926 11.385 -6.832 1.00 98.31 84 LEU A CA 1
ATOM 591 C C . LEU A 1 84 ? 4.825 12.030 -7.699 1.00 98.31 84 LEU A C 1
ATOM 593 O O . LEU A 1 84 ? 3.654 11.686 -7.536 1.00 98.31 84 LEU A O 1
ATOM 597 N N . GLN A 1 85 ? 5.138 12.976 -8.593 1.00 97.94 85 GLN A N 1
ATOM 598 C CA . GLN A 1 85 ? 4.132 13.675 -9.400 1.00 97.94 85 GLN A CA 1
ATOM 599 C C . GLN A 1 85 ? 3.852 12.961 -10.730 1.00 97.94 85 GLN A C 1
ATOM 601 O O . GLN A 1 85 ? 2.705 12.924 -11.179 1.00 97.94 85 GLN A O 1
ATOM 606 N N . GLY A 1 86 ? 4.884 12.424 -11.375 1.00 97.81 86 GLY A N 1
ATOM 607 C CA . GLY A 1 86 ? 4.796 11.720 -12.651 1.00 97.81 86 GLY A CA 1
ATOM 608 C C . GLY A 1 86 ? 4.444 10.239 -12.535 1.00 97.81 86 GLY A C 1
ATOM 609 O O . GLY A 1 86 ? 3.838 9.711 -13.467 1.00 97.81 86 GLY A O 1
ATOM 610 N N . ASN A 1 87 ? 4.760 9.576 -11.416 1.00 98.62 87 ASN A N 1
ATOM 611 C CA . ASN A 1 87 ? 4.737 8.115 -11.339 1.00 98.62 87 ASN A CA 1
ATOM 612 C C . ASN A 1 87 ? 3.369 7.486 -11.645 1.00 98.62 87 ASN A C 1
ATOM 614 O O . ASN A 1 87 ? 2.340 7.891 -11.088 1.00 98.62 87 ASN A O 1
ATOM 618 N N . LEU A 1 88 ? 3.389 6.430 -12.466 1.00 98.31 88 LEU A N 1
ATOM 619 C CA . LEU A 1 88 ? 2.227 5.684 -12.950 1.00 98.31 88 LEU A CA 1
ATOM 620 C C . LEU A 1 88 ? 1.247 5.274 -11.842 1.00 98.31 88 LEU A C 1
ATOM 622 O O . LEU A 1 88 ? 0.035 5.395 -12.021 1.00 98.31 88 LEU A O 1
ATOM 626 N N . TYR A 1 89 ? 1.759 4.790 -10.708 1.00 98.44 89 TYR A N 1
ATOM 627 C CA . TYR A 1 89 ? 0.931 4.220 -9.643 1.00 98.44 89 TYR A CA 1
ATOM 628 C C . TYR A 1 89 ? 0.512 5.242 -8.576 1.00 98.44 89 TYR A C 1
ATOM 630 O O . TYR A 1 89 ? -0.312 4.918 -7.720 1.00 98.44 89 TYR A O 1
ATOM 638 N N . TRP A 1 90 ? 1.015 6.484 -8.630 1.00 98.75 90 TRP A N 1
ATOM 639 C CA . TRP A 1 90 ? 0.846 7.466 -7.552 1.00 98.75 90 TRP A CA 1
ATOM 640 C C . TRP A 1 90 ? 0.365 8.850 -8.008 1.00 98.75 90 TRP A C 1
ATOM 642 O O . TRP A 1 90 ? -0.777 9.225 -7.726 1.00 98.75 90 TRP A O 1
ATOM 652 N N . GLY A 1 91 ? 1.217 9.602 -8.711 1.00 98.12 91 GLY A N 1
ATOM 653 C CA . GLY A 1 91 ? 0.954 10.986 -9.116 1.00 98.12 91 GLY A CA 1
ATOM 654 C C . GLY A 1 91 ? 0.311 11.142 -10.493 1.00 98.12 91 GLY A C 1
ATOM 655 O O . GLY A 1 91 ? -0.425 12.110 -10.714 1.00 98.12 91 GLY A O 1
ATOM 656 N N . ALA A 1 92 ? 0.516 10.180 -11.399 1.00 97.50 92 ALA A N 1
ATOM 657 C CA . ALA A 1 92 ? -0.121 10.154 -12.715 1.00 97.50 92 ALA A CA 1
ATOM 658 C C . ALA A 1 92 ? -1.658 10.170 -12.615 1.00 97.50 92 ALA A C 1
ATOM 660 O O . ALA A 1 92 ? -2.234 9.926 -11.557 1.00 97.50 92 ALA A O 1
ATOM 661 N N . ALA A 1 93 ? -2.340 10.437 -13.736 1.00 92.31 93 ALA A N 1
ATOM 662 C CA . ALA A 1 93 ? -3.782 10.711 -13.820 1.00 92.31 93 ALA A CA 1
ATOM 663 C C . ALA A 1 93 ? -4.686 9.897 -12.865 1.00 92.31 93 ALA A C 1
ATOM 665 O O . ALA A 1 93 ? -5.509 10.505 -12.171 1.00 92.31 93 ALA A O 1
ATOM 666 N N . TYR A 1 94 ? -4.485 8.571 -12.830 1.00 94.19 94 TYR A N 1
ATOM 667 C CA . TYR A 1 94 ? -5.228 7.578 -12.040 1.00 94.19 94 TYR A CA 1
ATOM 668 C C . TYR A 1 94 ? -4.390 6.882 -10.949 1.00 94.19 94 TYR A C 1
ATOM 670 O O . TYR A 1 94 ? -4.856 5.913 -10.351 1.00 94.19 94 TYR A O 1
ATOM 678 N N . GLY A 1 95 ? -3.165 7.348 -10.687 1.00 97.88 95 GLY A N 1
ATOM 679 C CA . GLY A 1 95 ? -2.360 6.869 -9.564 1.00 97.88 95 GLY A CA 1
ATOM 680 C C . GLY A 1 95 ? -3.059 7.140 -8.228 1.00 97.88 95 GLY A C 1
ATOM 681 O O . GLY A 1 95 ? -3.882 8.052 -8.139 1.00 97.88 95 GLY A O 1
ATOM 682 N N . VAL A 1 96 ? -2.759 6.345 -7.195 1.00 98.69 96 VAL A N 1
ATOM 683 C CA . VAL A 1 96 ? -3.543 6.283 -5.945 1.00 98.69 96 VAL A CA 1
ATOM 684 C C . VAL A 1 96 ? -3.801 7.673 -5.359 1.00 98.69 96 VAL A C 1
ATOM 686 O O . VAL A 1 96 ? -4.960 8.064 -5.206 1.00 98.69 96 VAL A O 1
ATOM 689 N N . ARG A 1 97 ? -2.756 8.472 -5.111 1.00 98.56 97 ARG A N 1
ATOM 690 C CA . ARG A 1 97 ? -2.926 9.830 -4.576 1.00 98.56 97 ARG A CA 1
ATOM 691 C C . ARG A 1 97 ? -3.786 10.701 -5.483 1.00 98.56 97 ARG A C 1
ATOM 693 O O . ARG A 1 97 ? -4.727 11.333 -5.010 1.00 98.56 97 ARG A O 1
ATOM 700 N N . SER A 1 98 ? -3.473 10.737 -6.775 1.00 98.19 98 SER A N 1
ATOM 701 C CA . SER A 1 98 ? -4.166 11.587 -7.747 1.00 98.19 98 SER A CA 1
ATOM 702 C C . SER A 1 98 ? -5.628 11.195 -7.971 1.00 98.19 98 SER A C 1
ATOM 704 O O . SER A 1 98 ? -6.449 12.076 -8.218 1.00 98.19 98 SER A O 1
ATOM 706 N N . PHE A 1 99 ? -5.974 9.912 -7.860 1.00 98.31 99 PHE A N 1
ATOM 707 C CA . PHE A 1 99 ? -7.352 9.431 -7.927 1.00 98.31 99 PHE A CA 1
ATOM 708 C C . PHE A 1 99 ? -8.140 9.834 -6.674 1.00 98.31 99 PHE A C 1
ATOM 710 O O . PHE A 1 99 ? -9.172 10.499 -6.774 1.00 98.31 99 PHE A O 1
ATOM 717 N N . PHE A 1 100 ? -7.634 9.500 -5.483 1.00 98.12 100 PHE A N 1
ATOM 718 C CA . PHE A 1 100 ? -8.349 9.759 -4.231 1.00 98.12 100 PHE A CA 1
ATOM 719 C C . PHE A 1 100 ? -8.407 11.249 -3.860 1.00 98.12 100 PHE A C 1
ATOM 721 O O . PHE A 1 100 ? -9.412 11.686 -3.303 1.00 98.12 100 PHE A O 1
ATOM 728 N N . ALA A 1 101 ? -7.412 12.060 -4.237 1.00 97.19 101 ALA A N 1
ATOM 729 C CA . ALA A 1 101 ? -7.443 13.514 -4.035 1.00 97.19 101 ALA A CA 1
ATOM 730 C C . ALA A 1 101 ? -8.482 14.238 -4.914 1.00 97.19 101 ALA A C 1
ATOM 732 O O . ALA A 1 101 ? -8.950 15.311 -4.540 1.00 97.19 101 ALA A O 1
ATOM 733 N N . LYS A 1 102 ? -8.866 13.655 -6.059 1.00 96.94 102 LYS A N 1
ATOM 734 C CA . LYS A 1 102 ? -9.917 14.177 -6.954 1.00 96.94 102 LYS A CA 1
ATOM 735 C C . LYS A 1 102 ? -11.310 13.614 -6.644 1.00 96.94 102 LYS A C 1
ATOM 737 O O . LYS A 1 102 ? -12.281 14.018 -7.278 1.00 96.94 102 LYS A O 1
ATOM 742 N N . SER A 1 103 ? -11.421 12.659 -5.720 1.00 96.12 103 SER A N 1
ATOM 743 C CA . SER A 1 103 ? -12.681 11.974 -5.431 1.00 96.12 103 SER A CA 1
ATOM 744 C C . SER A 1 103 ? -13.674 12.869 -4.682 1.00 96.12 103 SER A C 1
ATOM 746 O O . SER A 1 103 ? -13.325 13.568 -3.730 1.00 96.12 103 SER A O 1
ATOM 748 N N . GLY A 1 104 ? -14.952 12.777 -5.062 1.00 96.38 104 GLY A N 1
ATOM 749 C CA . GLY A 1 104 ? -16.055 13.374 -4.309 1.00 96.38 104 GLY A CA 1
ATOM 750 C C . GLY A 1 104 ? -16.230 12.766 -2.913 1.00 96.38 104 GLY A C 1
ATOM 751 O O . GLY A 1 104 ? -16.604 13.485 -1.989 1.00 96.38 104 GLY A O 1
ATOM 752 N N . ASP A 1 105 ? -15.870 11.495 -2.721 1.00 97.12 105 ASP A N 1
ATOM 753 C CA . ASP A 1 105 ? -16.176 10.725 -1.504 1.00 97.12 105 ASP A CA 1
ATOM 754 C C . ASP A 1 105 ? -15.049 10.747 -0.470 1.00 97.12 105 ASP A C 1
ATOM 756 O O . ASP A 1 105 ? -15.275 10.494 0.713 1.00 97.12 105 ASP A O 1
ATOM 760 N N . TRP A 1 106 ? -13.828 11.065 -0.897 1.00 97.81 106 TRP A N 1
ATOM 761 C CA . TRP A 1 106 ? -12.646 11.086 -0.041 1.00 97.81 106 TRP A CA 1
ATOM 762 C C . TRP A 1 106 ? -12.160 12.516 0.196 1.00 97.81 106 TRP A C 1
ATOM 764 O O . TRP A 1 106 ? -12.452 13.448 -0.557 1.00 97.81 106 TRP A O 1
ATOM 774 N N . LYS A 1 107 ? -11.456 12.714 1.307 1.00 96.12 107 LYS A N 1
ATOM 775 C CA . LYS A 1 107 ? -10.783 13.966 1.651 1.00 96.12 107 LYS A CA 1
ATOM 776 C C . LYS A 1 107 ? -9.366 13.643 2.099 1.00 96.12 107 LYS A C 1
ATOM 778 O O . LYS A 1 107 ? -9.205 12.917 3.074 1.00 96.12 107 LYS A O 1
ATOM 783 N N . LEU A 1 108 ? -8.362 14.199 1.425 1.00 95.75 108 LEU A N 1
ATOM 784 C CA . LEU A 1 108 ? -6.989 14.218 1.933 1.00 95.75 108 LEU A CA 1
ATOM 785 C C . LEU A 1 108 ? -6.959 15.073 3.211 1.00 95.75 108 LEU A C 1
ATOM 787 O O . LEU A 1 108 ? -7.429 16.213 3.191 1.00 95.75 108 LEU A O 1
ATOM 791 N N . ILE A 1 109 ? -6.475 14.509 4.319 1.00 93.38 109 ILE A N 1
ATOM 792 C CA . ILE A 1 109 ? -6.404 15.190 5.624 1.00 93.38 109 ILE A CA 1
ATOM 793 C C . ILE A 1 109 ? -4.970 15.399 6.118 1.00 93.38 109 ILE A C 1
ATOM 795 O O . ILE A 1 109 ? -4.716 16.395 6.785 1.00 93.38 109 ILE A O 1
ATOM 799 N N . VAL A 1 110 ? -4.040 14.507 5.763 1.00 93.25 110 VAL A N 1
ATOM 800 C CA . VAL A 1 110 ? -2.611 14.605 6.099 1.00 93.25 110 VAL A CA 1
ATOM 801 C C . VAL A 1 110 ? -1.791 14.178 4.884 1.00 93.25 110 VAL A C 1
ATOM 803 O O . VAL A 1 110 ? -2.156 13.223 4.195 1.00 93.25 110 VAL A O 1
ATOM 806 N N . GLN A 1 111 ? -0.689 14.877 4.629 1.00 95.19 111 GLN A N 1
ATOM 807 C CA . GLN A 1 111 ? 0.282 14.561 3.586 1.00 95.19 111 GLN A CA 1
ATOM 808 C C . GLN A 1 111 ? 1.685 14.814 4.146 1.00 95.19 111 GLN A C 1
ATOM 810 O O . GLN A 1 111 ? 2.039 15.954 4.437 1.00 95.19 111 GLN A O 1
ATOM 815 N N . THR A 1 112 ? 2.468 13.749 4.298 1.00 95.38 112 THR A N 1
ATOM 816 C CA . THR A 1 112 ? 3.796 13.770 4.922 1.00 95.38 112 THR A CA 1
ATOM 817 C C . THR A 1 112 ? 4.839 13.350 3.896 1.00 95.38 112 THR A C 1
ATOM 819 O O . THR A 1 112 ? 4.746 12.256 3.341 1.00 95.38 112 THR A O 1
ATOM 822 N N . GLN A 1 113 ? 5.835 14.203 3.647 1.00 97.44 113 GLN A N 1
ATOM 823 C CA . GLN A 1 113 ? 6.990 13.863 2.810 1.00 97.44 113 GLN A CA 1
ATOM 824 C C . GLN A 1 113 ? 8.008 13.054 3.615 1.00 97.44 113 GLN A C 1
ATOM 826 O O . GLN A 1 113 ? 8.255 13.368 4.777 1.00 97.44 113 GLN A O 1
ATOM 831 N N . ASN A 1 114 ? 8.615 12.054 2.979 1.00 97.44 114 ASN A N 1
ATOM 832 C CA . ASN A 1 114 ? 9.693 11.212 3.506 1.00 97.44 114 ASN A CA 1
ATOM 833 C C . ASN A 1 114 ? 9.498 10.738 4.969 1.00 97.44 114 ASN A C 1
ATOM 835 O O . ASN A 1 114 ? 10.409 10.903 5.782 1.00 97.44 114 ASN A O 1
ATOM 839 N N . PRO A 1 115 ? 8.340 10.147 5.346 1.00 95.38 115 PRO A N 1
ATOM 840 C CA . PRO A 1 115 ? 8.119 9.627 6.703 1.00 95.38 115 PRO A CA 1
ATOM 841 C C . PRO A 1 115 ? 9.114 8.521 7.099 1.00 95.38 115 PRO A C 1
ATOM 843 O O . PRO A 1 115 ? 9.310 8.265 8.283 1.00 95.38 115 PRO A O 1
ATOM 846 N N . THR A 1 116 ? 9.744 7.860 6.123 1.00 96.69 116 THR A N 1
ATOM 847 C CA . THR A 1 116 ? 10.896 6.967 6.316 1.00 96.69 116 THR A CA 1
ATOM 848 C C . THR A 1 116 ? 11.862 7.125 5.136 1.00 96.69 116 THR A C 1
ATOM 850 O O . THR A 1 116 ? 11.542 7.789 4.154 1.00 96.69 116 THR A O 1
ATOM 853 N N . SER A 1 117 ? 13.030 6.477 5.168 1.00 97.25 117 SER A N 1
ATOM 854 C CA . SER A 1 117 ? 13.960 6.466 4.025 1.00 97.25 117 SER A CA 1
ATOM 855 C C . SER A 1 117 ? 13.410 5.756 2.774 1.00 97.25 117 SER A C 1
ATOM 857 O O . SER A 1 117 ? 13.822 6.075 1.655 1.00 97.25 117 SER A O 1
ATOM 859 N N . VAL A 1 118 ? 12.483 4.805 2.954 1.00 98.38 118 VAL A N 1
ATOM 860 C CA . VAL A 1 118 ? 11.930 3.955 1.881 1.00 98.38 118 VAL A CA 1
ATOM 861 C C . VAL A 1 118 ? 10.552 4.403 1.387 1.00 98.38 118 VAL A C 1
ATOM 863 O O . VAL A 1 118 ? 10.170 4.044 0.277 1.00 98.38 118 VAL A O 1
ATOM 866 N N . VAL A 1 119 ? 9.819 5.199 2.172 1.00 98.62 119 VAL A N 1
ATOM 867 C CA . VAL A 1 119 ? 8.527 5.798 1.791 1.00 98.62 119 VAL A CA 1
ATOM 868 C C . VAL A 1 119 ? 8.736 7.283 1.518 1.00 98.62 119 VAL A C 1
ATOM 870 O O . VAL A 1 119 ? 9.047 8.034 2.438 1.00 98.62 119 VAL A O 1
ATOM 873 N N . LEU A 1 120 ? 8.540 7.702 0.268 1.00 98.81 120 LEU A N 1
ATOM 874 C CA . LEU A 1 120 ? 8.715 9.082 -0.194 1.00 98.81 120 LEU A CA 1
ATOM 875 C C . LEU A 1 120 ? 7.548 9.996 0.202 1.00 98.81 120 LEU A C 1
ATOM 877 O O . LEU A 1 120 ? 7.752 11.176 0.471 1.00 98.81 120 LEU A O 1
ATOM 881 N N . GLU A 1 121 ? 6.325 9.468 0.265 1.00 98.62 121 GLU A N 1
ATOM 882 C CA . GLU A 1 121 ? 5.133 10.227 0.660 1.00 98.62 121 GLU A CA 1
ATOM 883 C C . GLU A 1 121 ? 4.123 9.318 1.367 1.00 98.62 121 GLU A C 1
ATOM 885 O O . GLU A 1 121 ? 3.849 8.214 0.901 1.00 98.62 121 GLU A O 1
ATOM 890 N N . ARG A 1 122 ? 3.540 9.800 2.468 1.00 98.31 122 ARG A N 1
ATOM 891 C CA . ARG A 1 122 ? 2.379 9.197 3.138 1.00 98.31 122 ARG A CA 1
ATOM 89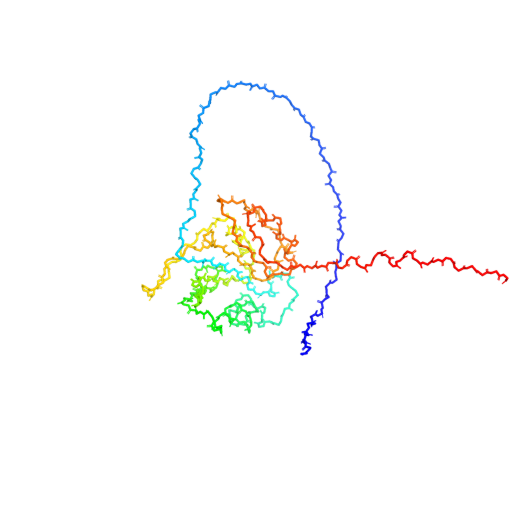2 C C . ARG A 1 122 ? 1.199 10.152 3.044 1.00 98.31 122 ARG A C 1
ATOM 894 O O . ARG A 1 122 ? 1.277 11.289 3.509 1.00 98.31 122 ARG A O 1
ATOM 901 N N . CYS A 1 123 ? 0.090 9.690 2.481 1.00 97.69 123 CYS A N 1
ATOM 902 C CA . CYS A 1 123 ? -1.172 10.422 2.435 1.00 97.69 123 CYS A CA 1
ATOM 903 C C . CYS A 1 123 ? -2.227 9.716 3.285 1.00 97.69 123 CYS A C 1
ATOM 905 O O . CYS A 1 123 ? -2.469 8.524 3.107 1.00 97.69 123 CYS A O 1
ATOM 907 N N . ILE A 1 124 ? -2.905 10.459 4.160 1.00 97.00 124 ILE A N 1
ATOM 908 C CA . ILE A 1 124 ? -4.064 9.963 4.909 1.00 97.00 124 ILE A CA 1
ATOM 909 C C . ILE A 1 124 ? -5.324 10.588 4.319 1.00 97.00 124 ILE A C 1
ATOM 911 O O . ILE A 1 124 ? -5.488 11.811 4.313 1.00 97.00 124 ILE A O 1
ATOM 915 N N . PHE A 1 125 ? -6.229 9.740 3.842 1.00 97.25 125 PHE A N 1
ATOM 916 C CA . PHE A 1 125 ? -7.539 10.118 3.330 1.00 97.25 125 PHE A CA 1
ATOM 917 C C . PHE A 1 125 ? -8.644 9.654 4.281 1.00 97.25 125 PHE A C 1
ATOM 919 O O . PHE A 1 125 ? -8.610 8.534 4.784 1.00 97.25 125 PHE A O 1
ATOM 926 N N . HIS A 1 126 ? -9.664 10.485 4.471 1.00 96.19 126 HIS A N 1
ATOM 927 C CA . HIS A 1 126 ? -10.883 10.147 5.204 1.00 96.19 126 HIS A CA 1
ATOM 928 C C . HIS A 1 126 ? -12.070 10.027 4.239 1.00 96.19 126 HIS A C 1
ATOM 930 O O . HIS A 1 126 ? -12.292 10.919 3.413 1.00 96.19 126 HIS A O 1
ATOM 936 N N . ASN A 1 127 ? -12.844 8.944 4.340 1.00 97.00 127 ASN A N 1
ATOM 937 C CA . ASN A 1 127 ? -14.061 8.752 3.556 1.00 97.00 127 ASN A CA 1
ATOM 938 C C . ASN A 1 127 ? -15.254 9.477 4.200 1.00 97.00 127 ASN A C 1
ATOM 940 O O . ASN A 1 127 ? -15.588 9.243 5.359 1.00 97.00 127 ASN A O 1
ATOM 944 N N . LYS A 1 128 ? -15.933 10.328 3.430 1.00 94.38 128 LYS A N 1
ATOM 945 C CA . LYS A 1 128 ? -17.023 11.199 3.898 1.00 94.38 128 LYS A CA 1
ATOM 946 C C . LYS A 1 128 ? -18.318 10.450 4.234 1.00 94.38 128 LYS A C 1
ATOM 948 O O . LYS A 1 128 ? -19.118 10.987 4.990 1.00 94.38 128 LYS A O 1
ATOM 953 N N . MET A 1 129 ? -18.533 9.253 3.681 1.00 90.38 129 MET A N 1
ATOM 954 C CA . MET A 1 129 ? -19.766 8.473 3.868 1.00 90.38 129 MET A CA 1
ATOM 955 C C . MET A 1 129 ? -19.619 7.390 4.943 1.00 90.38 129 MET A C 1
ATOM 957 O O . MET A 1 129 ? -20.433 7.306 5.854 1.00 90.38 129 MET A O 1
ATOM 961 N N . GLY A 1 130 ? -18.587 6.551 4.831 1.00 91.00 130 GLY A N 1
ATOM 962 C CA . GLY A 1 130 ? -18.350 5.401 5.708 1.00 91.00 130 GLY A CA 1
ATOM 963 C C . GLY A 1 130 ? -17.367 5.650 6.855 1.00 91.00 130 GLY A C 1
ATOM 964 O O . GLY A 1 130 ? -17.066 4.713 7.588 1.00 91.00 130 GLY A O 1
ATOM 965 N N . GLY A 1 131 ? -16.809 6.861 6.984 1.00 94.12 131 GLY A N 1
ATOM 966 C CA . GLY A 1 131 ? -15.902 7.245 8.078 1.00 94.12 131 GLY A CA 1
ATOM 967 C C . GLY A 1 131 ? -14.554 6.510 8.119 1.00 94.12 131 GLY A C 1
ATOM 968 O O . GLY A 1 131 ? -13.817 6.621 9.095 1.00 94.12 131 GLY A O 1
ATOM 969 N N . ALA A 1 132 ? -14.231 5.718 7.093 1.00 96.81 132 ALA A N 1
ATOM 970 C CA . ALA A 1 132 ? -12.990 4.954 7.025 1.00 96.81 132 ALA A CA 1
ATOM 971 C C . ALA A 1 132 ? -11.777 5.865 6.786 1.00 96.81 132 ALA A C 1
ATOM 973 O O . ALA A 1 132 ? -11.861 6.841 6.034 1.00 96.81 132 ALA A O 1
ATOM 974 N N . TYR A 1 133 ? -10.636 5.490 7.362 1.00 97.19 133 TYR A N 1
ATOM 975 C CA . TYR A 1 133 ? -9.347 6.126 7.095 1.00 97.19 133 TYR A CA 1
ATOM 976 C C . TYR A 1 133 ? -8.510 5.226 6.192 1.00 97.19 133 TYR A C 1
ATOM 978 O O . TYR A 1 133 ? -8.385 4.024 6.433 1.00 97.19 133 TYR A O 1
ATOM 986 N N . MET A 1 134 ? -7.928 5.818 5.155 1.00 98.38 134 MET A N 1
ATOM 987 C CA . MET A 1 134 ? -6.988 5.167 4.257 1.00 98.38 134 MET A CA 1
ATOM 988 C C . MET A 1 134 ? -5.632 5.854 4.362 1.00 98.38 134 MET A C 1
ATOM 990 O O . MET A 1 134 ? -5.497 7.019 3.996 1.00 98.38 134 MET A O 1
ATOM 994 N N . ILE A 1 135 ? -4.640 5.115 4.839 1.00 98.19 135 ILE A N 1
ATOM 995 C CA . ILE A 1 135 ? -3.231 5.492 4.820 1.00 98.19 135 ILE A CA 1
ATOM 996 C C . ILE A 1 135 ? -2.665 4.928 3.526 1.00 98.19 135 ILE A C 1
ATOM 998 O O . ILE A 1 135 ? -2.895 3.758 3.217 1.00 98.19 135 ILE A O 1
ATOM 1002 N N . ALA A 1 136 ? -1.987 5.757 2.749 1.00 98.75 136 ALA A N 1
ATOM 1003 C CA . ALA A 1 136 ? -1.399 5.374 1.481 1.00 98.75 136 ALA A CA 1
ATOM 1004 C C . ALA A 1 136 ? 0.070 5.807 1.458 1.00 98.75 136 ALA A C 1
ATOM 1006 O O . ALA A 1 136 ? 0.351 7.003 1.534 1.00 98.75 136 ALA A O 1
ATOM 1007 N N . ASP A 1 137 ? 0.970 4.832 1.352 1.00 98.81 137 ASP A N 1
ATOM 1008 C CA . ASP A 1 137 ? 2.421 5.008 1.401 1.00 98.81 137 ASP A CA 1
ATOM 1009 C C . ASP A 1 137 ? 3.030 4.764 0.016 1.00 98.81 137 ASP A C 1
ATOM 1011 O O . ASP A 1 137 ? 2.930 3.666 -0.539 1.00 98.81 137 ASP A O 1
ATOM 1015 N N . ALA A 1 138 ? 3.680 5.787 -0.533 1.00 98.88 138 ALA A N 1
ATOM 1016 C CA . ALA A 1 138 ? 4.456 5.723 -1.764 1.00 98.88 138 ALA A CA 1
ATOM 1017 C C . ALA A 1 138 ? 5.876 5.232 -1.462 1.00 98.88 138 ALA A C 1
ATOM 1019 O O . ALA A 1 138 ? 6.752 6.012 -1.084 1.00 98.88 138 ALA A O 1
ATOM 1020 N N . TYR A 1 139 ? 6.105 3.933 -1.621 1.00 98.88 139 TYR A N 1
ATOM 1021 C CA . TYR A 1 139 ? 7.431 3.334 -1.518 1.00 98.88 139 TYR A CA 1
ATOM 1022 C C . TYR A 1 139 ? 8.262 3.697 -2.748 1.00 98.88 139 TYR A C 1
ATOM 1024 O O . TYR A 1 139 ? 7.812 3.500 -3.879 1.00 98.88 139 TYR A O 1
ATOM 1032 N N . ARG A 1 140 ? 9.488 4.175 -2.512 1.00 98.81 140 ARG A N 1
ATOM 1033 C CA . ARG A 1 140 ? 10.529 4.418 -3.522 1.00 98.81 140 ARG A CA 1
ATOM 1034 C C . ARG A 1 140 ? 10.597 3.252 -4.515 1.00 98.81 140 ARG A C 1
ATOM 1036 O O . ARG A 1 140 ? 10.519 2.097 -4.102 1.00 98.81 140 ARG A O 1
ATOM 1043 N N . GLY A 1 141 ? 10.759 3.529 -5.807 1.00 98.44 141 GLY A N 1
ATOM 1044 C CA . GLY A 1 141 ? 10.687 2.498 -6.853 1.00 98.44 141 GLY A CA 1
ATOM 1045 C C . GLY A 1 141 ? 11.651 1.317 -6.666 1.00 98.44 141 GLY A C 1
ATOM 1046 O O . GLY A 1 141 ? 11.240 0.155 -6.763 1.00 98.44 141 GLY A O 1
ATOM 1047 N N . ALA A 1 142 ? 12.893 1.605 -6.271 1.00 98.38 142 ALA A N 1
ATOM 1048 C CA . ALA A 1 142 ? 13.901 0.609 -5.900 1.00 98.38 142 ALA A CA 1
ATOM 1049 C C . ALA A 1 142 ? 13.521 -0.264 -4.677 1.00 98.38 142 ALA A C 1
ATOM 1051 O O . ALA A 1 142 ? 14.021 -1.377 -4.517 1.00 98.38 142 ALA A O 1
ATOM 1052 N N . GLU A 1 143 ? 12.597 0.195 -3.829 1.00 98.56 143 GLU A N 1
ATOM 1053 C CA . GLU A 1 143 ? 12.200 -0.439 -2.563 1.00 98.56 143 GLU A CA 1
ATOM 1054 C C . GLU A 1 143 ? 10.972 -1.362 -2.694 1.00 98.56 143 GLU A C 1
ATOM 1056 O O . GLU A 1 143 ? 10.365 -1.761 -1.696 1.00 98.56 143 GLU A O 1
ATOM 1061 N N . ILE A 1 144 ? 10.615 -1.784 -3.914 1.00 98.38 144 ILE A N 1
ATOM 1062 C CA . ILE A 1 144 ? 9.513 -2.733 -4.171 1.00 98.38 144 ILE A CA 1
ATOM 1063 C C . ILE A 1 144 ? 9.590 -4.003 -3.302 1.00 98.38 144 ILE A C 1
ATOM 1065 O O . ILE A 1 144 ? 8.570 -4.499 -2.818 1.00 98.38 144 ILE A O 1
ATOM 1069 N N . LYS A 1 145 ? 10.798 -4.518 -3.040 1.00 98.38 145 LYS A N 1
ATOM 1070 C CA . LYS A 1 145 ? 11.006 -5.689 -2.175 1.00 98.38 145 LYS A CA 1
ATOM 1071 C C . LYS A 1 145 ? 10.592 -5.397 -0.734 1.00 98.38 145 LYS A C 1
ATOM 1073 O O . LYS A 1 145 ? 9.928 -6.227 -0.115 1.00 98.38 145 LYS A O 1
ATOM 1078 N N . LYS A 1 146 ? 10.926 -4.210 -0.218 1.00 98.31 146 LYS A N 1
ATOM 1079 C CA . LYS A 1 146 ? 10.530 -3.755 1.118 1.00 98.31 146 LYS A CA 1
ATOM 1080 C C . LYS A 1 146 ? 9.019 -3.533 1.203 1.00 98.31 146 LYS A C 1
ATOM 1082 O O . LYS A 1 146 ? 8.417 -3.990 2.171 1.00 98.31 146 LYS A O 1
ATOM 1087 N N . ALA A 1 147 ? 8.407 -2.951 0.169 1.00 98.62 147 ALA A N 1
ATOM 1088 C CA . ALA A 1 147 ? 6.955 -2.781 0.076 1.00 98.62 147 ALA A CA 1
ATOM 1089 C C . ALA A 1 147 ? 6.202 -4.125 0.129 1.00 98.62 147 ALA A C 1
ATOM 1091 O O . ALA A 1 147 ? 5.225 -4.263 0.861 1.00 98.62 147 ALA A O 1
ATOM 1092 N N . ILE A 1 148 ? 6.673 -5.151 -0.592 1.00 98.69 148 ILE A N 1
ATOM 1093 C CA . ILE A 1 148 ? 6.050 -6.487 -0.573 1.00 98.69 148 ILE A CA 1
ATOM 1094 C C . ILE A 1 148 ? 6.274 -7.201 0.777 1.00 98.69 148 ILE A C 1
ATOM 1096 O O . ILE A 1 148 ? 5.358 -7.856 1.276 1.00 98.69 148 ILE A O 1
ATOM 1100 N N . VAL A 1 149 ? 7.450 -7.059 1.404 1.00 98.56 149 VAL A N 1
ATOM 1101 C CA . VAL A 1 149 ? 7.700 -7.585 2.763 1.00 98.56 149 VAL A CA 1
ATOM 1102 C C . VAL A 1 149 ? 6.760 -6.938 3.783 1.00 98.56 149 VAL A C 1
ATOM 1104 O O . VAL A 1 149 ? 6.098 -7.649 4.537 1.00 98.56 149 VAL A O 1
ATOM 1107 N N . ASP A 1 150 ? 6.655 -5.607 3.785 1.00 98.50 150 ASP A N 1
ATOM 1108 C CA . ASP A 1 15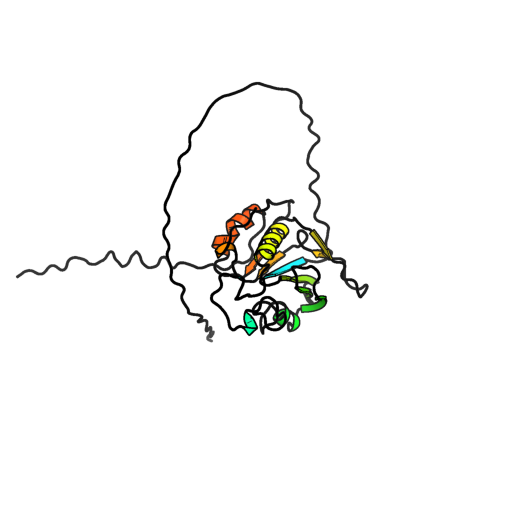0 ? 5.761 -4.885 4.694 1.00 98.50 150 ASP A CA 1
ATOM 1109 C C . ASP A 1 150 ? 4.285 -5.221 4.429 1.00 98.50 150 ASP A C 1
ATOM 1111 O O . ASP A 1 150 ? 3.535 -5.402 5.384 1.00 98.50 150 ASP A O 1
ATOM 1115 N N . PHE A 1 151 ? 3.874 -5.411 3.169 1.00 98.69 151 PHE A N 1
ATOM 1116 C CA . PHE A 1 151 ? 2.523 -5.869 2.830 1.00 98.69 151 PHE A CA 1
ATOM 1117 C C . PHE A 1 151 ? 2.191 -7.206 3.508 1.00 98.69 151 PHE A C 1
ATOM 1119 O O . PHE A 1 151 ? 1.119 -7.339 4.103 1.00 98.69 151 PHE A O 1
ATOM 1126 N N . PHE A 1 152 ? 3.094 -8.192 3.453 1.00 98.56 152 PHE A N 1
ATOM 1127 C CA . PHE A 1 152 ? 2.850 -9.486 4.093 1.00 98.56 152 PHE A CA 1
ATOM 1128 C C . PHE A 1 152 ? 2.907 -9.421 5.620 1.00 98.56 152 PHE A C 1
ATOM 1130 O O . PHE A 1 152 ? 2.123 -10.114 6.269 1.00 98.56 152 PHE A O 1
ATOM 1137 N N . ASP A 1 153 ? 3.775 -8.587 6.196 1.00 98.12 153 ASP A N 1
ATOM 1138 C CA . ASP A 1 153 ? 3.794 -8.346 7.642 1.00 98.12 153 ASP A CA 1
ATOM 1139 C C . ASP A 1 153 ? 2.502 -7.669 8.118 1.00 98.12 153 ASP A C 1
ATOM 1141 O O . ASP A 1 153 ? 1.880 -8.116 9.079 1.00 98.12 153 ASP A O 1
ATOM 1145 N N . TYR A 1 154 ? 2.022 -6.642 7.418 1.00 98.31 154 TYR A N 1
ATOM 1146 C CA . TYR A 1 154 ? 0.749 -6.011 7.755 1.00 98.31 154 TYR A CA 1
ATOM 1147 C C . TYR A 1 154 ? -0.412 -6.997 7.585 1.00 98.31 154 TYR A C 1
ATOM 1149 O O . TYR A 1 154 ? -1.289 -7.062 8.444 1.00 98.31 154 TYR A O 1
ATOM 1157 N N . ALA A 1 155 ? -0.399 -7.819 6.529 1.00 98.19 155 ALA A N 1
ATOM 1158 C CA . ALA A 1 155 ? -1.400 -8.858 6.299 1.00 98.19 155 ALA A CA 1
ATOM 1159 C C . ALA A 1 155 ? -1.413 -9.938 7.400 1.00 98.19 155 ALA A C 1
ATOM 1161 O O . ALA A 1 155 ? -2.486 -10.467 7.700 1.00 98.19 155 ALA A O 1
ATOM 1162 N N . SER A 1 156 ? -0.268 -10.232 8.030 1.00 97.94 156 SER A N 1
ATOM 1163 C CA . SER A 1 156 ? -0.173 -11.163 9.163 1.00 97.94 156 SER A CA 1
ATOM 1164 C C . SER A 1 156 ? -0.486 -10.544 10.528 1.00 97.94 156 SER A C 1
ATOM 1166 O O . SER A 1 156 ? -0.719 -11.285 11.484 1.00 97.94 156 SER A O 1
ATOM 1168 N N . GLY A 1 157 ? -0.513 -9.213 10.635 1.00 97.31 157 GLY A N 1
ATOM 1169 C CA . GLY A 1 157 ? -0.657 -8.487 11.900 1.00 97.31 157 GLY A CA 1
ATOM 1170 C C . GLY A 1 157 ? 0.659 -8.085 12.571 1.00 97.31 157 GLY A C 1
ATOM 1171 O O . GLY A 1 157 ? 0.639 -7.565 13.686 1.00 97.31 157 GLY A O 1
ATOM 1172 N N . ASN A 1 158 ? 1.794 -8.286 11.902 1.00 96.75 158 ASN A N 1
ATOM 1173 C CA . ASN A 1 158 ? 3.087 -7.733 12.299 1.00 96.75 158 ASN A CA 1
ATOM 1174 C C . ASN A 1 158 ? 3.179 -6.231 11.982 1.00 96.75 158 ASN A C 1
ATOM 1176 O O . ASN A 1 158 ? 2.386 -5.695 11.208 1.00 96.75 158 ASN A O 1
ATOM 1180 N N . LYS A 1 159 ? 4.197 -5.560 12.545 1.00 95.38 159 LYS A N 1
ATOM 1181 C CA . LYS A 1 159 ? 4.529 -4.148 12.270 1.00 95.38 159 LYS A CA 1
ATOM 1182 C C . LYS A 1 159 ? 3.298 -3.232 12.359 1.00 95.38 159 LYS A C 1
ATOM 1184 O O . LYS A 1 159 ? 2.870 -2.628 11.378 1.00 95.38 159 LYS A O 1
ATOM 1189 N N . ILE A 1 160 ? 2.687 -3.182 13.538 1.00 95.62 160 ILE A N 1
ATOM 1190 C CA . ILE A 1 160 ? 1.695 -2.151 13.850 1.00 95.62 160 ILE A CA 1
ATOM 1191 C C . ILE A 1 160 ? 2.429 -0.806 13.880 1.00 95.62 160 ILE A C 1
ATOM 1193 O O . ILE A 1 160 ? 3.491 -0.711 14.489 1.00 95.62 160 ILE A O 1
ATOM 1197 N N . ASP A 1 161 ? 1.872 0.191 13.198 1.00 91.31 161 ASP A N 1
ATOM 1198 C CA . ASP A 1 161 ? 2.400 1.556 13.125 1.00 91.31 161 ASP A CA 1
ATOM 1199 C C . ASP A 1 161 ? 1.325 2.496 13.680 1.00 91.31 161 ASP A C 1
ATOM 1201 O O . ASP A 1 161 ? 0.219 2.542 13.138 1.00 91.31 161 ASP A O 1
ATOM 1205 N N . THR A 1 162 ? 1.600 3.173 14.793 1.00 91.69 162 THR A N 1
ATOM 1206 C CA . THR A 1 162 ? 0.653 4.106 15.417 1.00 91.69 162 THR A CA 1
ATOM 1207 C C . THR A 1 162 ? 0.943 5.499 14.886 1.00 91.69 162 THR A C 1
ATOM 1209 O O . THR A 1 162 ? 1.964 6.101 15.201 1.00 91.69 162 THR A O 1
ATOM 1212 N N . ILE A 1 163 ? 0.038 5.991 14.047 1.00 88.12 163 ILE A N 1
ATOM 1213 C CA . ILE A 1 163 ? 0.152 7.275 13.373 1.00 88.12 163 ILE A CA 1
ATOM 1214 C C . ILE A 1 163 ? -0.731 8.268 14.114 1.00 88.12 163 ILE A C 1
ATOM 1216 O O . ILE A 1 163 ? -1.961 8.247 13.990 1.00 88.12 163 ILE A O 1
ATOM 1220 N N . ASP A 1 164 ? -0.096 9.163 14.856 1.00 74.75 164 ASP A N 1
ATOM 1221 C CA . ASP A 1 164 ? -0.762 10.346 15.369 1.00 74.75 164 ASP A CA 1
ATOM 1222 C C . ASP A 1 164 ? -0.991 11.322 14.211 1.00 74.75 164 ASP A C 1
ATOM 1224 O O . ASP A 1 164 ? -0.060 11.851 13.602 1.00 74.75 164 ASP A O 1
ATOM 1228 N N . ALA A 1 165 ? -2.263 11.535 13.869 1.00 62.09 165 ALA A N 1
ATOM 1229 C CA . ALA A 1 165 ? -2.694 12.489 12.851 1.00 62.09 165 ALA A CA 1
ATOM 1230 C C . ALA A 1 165 ? -2.634 13.934 13.394 1.00 62.09 165 ALA A C 1
ATOM 1232 O O . ALA A 1 165 ? -3.618 14.677 13.347 1.00 62.09 165 ALA A O 1
ATOM 1233 N N . GLU A 1 166 ? -1.489 14.311 13.969 1.00 48.91 166 GLU A N 1
ATOM 1234 C CA . GLU A 1 166 ? -1.299 15.594 14.639 1.00 48.91 166 GLU A CA 1
ATOM 1235 C C . GLU A 1 166 ? -1.203 16.771 13.660 1.00 48.91 166 GLU A C 1
ATOM 1237 O O . GLU A 1 166 ? -0.700 16.675 12.542 1.00 48.91 166 GLU A O 1
ATOM 1242 N N . GLY A 1 167 ? -1.749 17.905 14.103 1.00 47.84 167 GLY A N 1
ATOM 1243 C CA . GLY A 1 167 ? -1.941 19.117 13.302 1.00 47.84 167 GLY A CA 1
ATOM 1244 C C . GLY A 1 167 ? -3.322 19.750 13.496 1.00 47.84 167 GLY A C 1
ATOM 1245 O O . GLY A 1 167 ? -3.488 20.943 13.262 1.00 47.84 167 GLY A O 1
ATOM 1246 N N . ASN A 1 168 ? -4.316 18.986 13.961 1.00 48.03 168 ASN A N 1
ATOM 1247 C CA . ASN A 1 168 ? -5.585 19.491 14.496 1.00 48.03 168 ASN A CA 1
ATOM 1248 C C . ASN A 1 168 ? -6.240 18.421 15.383 1.00 48.03 168 ASN A C 1
ATOM 1250 O O . ASN A 1 168 ? -6.391 17.284 14.946 1.00 48.03 168 ASN A O 1
ATOM 1254 N N . SER A 1 169 ? -6.741 18.798 16.564 1.00 55.31 169 SER A N 1
ATOM 1255 C CA . SER A 1 169 ? -7.382 17.918 17.569 1.00 55.31 169 SER A CA 1
ATOM 1256 C C . SER A 1 169 ? -8.745 17.318 17.148 1.00 55.31 169 SER A C 1
ATOM 1258 O O . SER A 1 169 ? -9.615 17.082 17.982 1.00 55.31 169 SER A O 1
ATOM 1260 N N . LYS A 1 170 ? -8.977 17.137 15.841 1.00 67.31 170 LYS A N 1
ATOM 1261 C CA . LYS A 1 170 ? -10.236 16.689 15.217 1.00 67.31 170 LYS A CA 1
ATOM 1262 C C . LYS A 1 170 ? -10.139 15.312 14.552 1.00 67.31 170 LYS A C 1
ATOM 1264 O O . LYS A 1 170 ? -11.145 14.831 14.031 1.00 67.31 170 LYS A O 1
ATOM 1269 N N . HIS A 1 171 ? -8.960 14.695 14.534 1.00 70.56 171 HIS A N 1
ATOM 1270 C CA . HIS A 1 171 ? -8.732 13.375 13.946 1.00 70.56 171 HIS A CA 1
ATOM 1271 C C . HIS A 1 171 ? -8.199 12.402 15.010 1.00 70.56 171 HIS A C 1
ATOM 1273 O O . HIS A 1 171 ? -7.449 12.827 15.886 1.00 70.56 171 HIS A O 1
ATOM 1279 N N . PRO A 1 172 ? -8.627 11.126 14.993 1.00 79.94 172 PRO A N 1
ATOM 1280 C CA . PRO A 1 172 ? -8.181 10.133 15.962 1.00 79.94 172 PRO A CA 1
ATOM 1281 C C . PRO A 1 172 ? -6.741 9.691 15.673 1.00 79.94 172 PRO A C 1
ATOM 1283 O O . PRO A 1 172 ? -6.310 9.708 14.521 1.00 79.94 172 PRO A O 1
ATOM 1286 N N . THR A 1 173 ? -6.037 9.205 16.697 1.00 89.81 173 THR A N 1
ATOM 1287 C CA . THR A 1 173 ? -4.844 8.361 16.523 1.00 89.81 173 THR A CA 1
ATOM 1288 C C . THR A 1 173 ? -5.212 7.120 15.705 1.00 89.81 173 THR A C 1
ATOM 1290 O O . THR A 1 173 ? -6.243 6.487 15.957 1.00 89.81 173 THR A O 1
ATOM 1293 N N . ILE A 1 174 ? -4.382 6.769 14.721 1.00 93.38 174 ILE A N 1
ATOM 1294 C CA . ILE A 1 174 ? -4.641 5.665 13.794 1.00 93.38 174 ILE A CA 1
ATOM 1295 C C . ILE A 1 174 ? -3.609 4.556 13.993 1.00 93.38 174 ILE A C 1
ATOM 1297 O O . ILE A 1 174 ? -2.437 4.713 13.671 1.00 93.38 174 ILE A O 1
ATOM 1301 N N . ASN A 1 175 ? -4.059 3.384 14.435 1.00 96.06 175 ASN A N 1
ATOM 1302 C CA . ASN A 1 175 ? -3.244 2.175 14.445 1.00 96.06 175 ASN A CA 1
ATOM 1303 C C . ASN A 1 175 ? -3.296 1.524 13.050 1.00 96.06 175 ASN A C 1
ATOM 1305 O O . ASN A 1 175 ? -4.249 0.818 12.705 1.00 96.06 175 ASN A O 1
ATOM 1309 N N . ALA A 1 176 ? -2.273 1.795 12.243 1.00 96.44 176 ALA A N 1
ATOM 1310 C CA . ALA A 1 176 ? -2.060 1.304 10.886 1.00 96.44 176 ALA A CA 1
ATOM 1311 C C . ALA A 1 176 ? -1.149 0.056 10.860 1.00 96.44 176 ALA A C 1
ATOM 1313 O O . ALA A 1 176 ? -0.968 -0.647 11.859 1.00 96.44 176 ALA A O 1
ATOM 1314 N N . GLY A 1 177 ? -0.607 -0.267 9.682 1.00 97.50 177 GLY A N 1
ATOM 1315 C CA . GLY A 1 177 ? 0.245 -1.442 9.484 1.00 97.50 177 GLY A CA 1
ATOM 1316 C C . GLY A 1 177 ? -0.491 -2.739 9.816 1.00 97.50 177 GLY A C 1
ATOM 1317 O O . GLY A 1 177 ? -1.611 -2.965 9.354 1.00 97.50 177 GLY A O 1
ATOM 1318 N N . GLY A 1 178 ? 0.095 -3.555 10.693 1.00 97.44 178 GLY A N 1
ATOM 1319 C CA . GLY A 1 178 ? -0.550 -4.740 11.263 1.00 97.44 178 GLY A CA 1
ATOM 1320 C C . GLY A 1 178 ? -1.876 -4.481 11.990 1.00 97.44 178 GLY A C 1
ATOM 1321 O O . GLY A 1 178 ? -2.628 -5.425 12.219 1.00 97.44 178 GLY A O 1
ATOM 1322 N N . ALA A 1 179 ? -2.226 -3.239 12.335 1.00 97.12 179 ALA A N 1
ATOM 1323 C CA . ALA A 1 179 ? -3.521 -2.899 12.927 1.00 97.12 179 ALA A CA 1
ATOM 1324 C C . ALA A 1 179 ? -4.566 -2.401 11.906 1.00 97.12 179 ALA A C 1
ATOM 1326 O O . ALA A 1 179 ? -5.660 -2.000 12.311 1.00 97.12 179 ALA A O 1
ATOM 1327 N N . ALA A 1 180 ? -4.298 -2.502 10.600 1.00 97.69 180 ALA A N 1
ATOM 1328 C CA . ALA A 1 180 ? -5.292 -2.265 9.555 1.00 97.69 180 ALA A CA 1
ATOM 1329 C C . ALA A 1 180 ? -6.365 -3.375 9.482 1.00 97.69 180 ALA A C 1
ATOM 1331 O O . ALA A 1 180 ? -6.151 -4.518 9.887 1.00 97.69 180 ALA A O 1
ATOM 1332 N N . ASP A 1 181 ? -7.537 -3.042 8.936 1.00 97.94 181 ASP A N 1
ATOM 1333 C CA . ASP A 1 181 ? -8.592 -4.006 8.589 1.00 97.94 181 ASP A CA 1
ATOM 1334 C C . ASP A 1 181 ? -8.460 -4.543 7.165 1.00 97.94 181 ASP A C 1
ATOM 1336 O O . ASP A 1 181 ? -8.872 -5.671 6.885 1.00 97.94 181 ASP A O 1
ATOM 1340 N N . LEU A 1 182 ? -7.911 -3.716 6.277 1.00 98.69 182 LEU A N 1
ATOM 1341 C CA . LEU A 1 182 ? -7.672 -4.002 4.873 1.00 98.69 182 LEU A CA 1
ATOM 1342 C C . LEU A 1 182 ? -6.258 -3.541 4.518 1.00 98.69 182 LEU A C 1
ATOM 1344 O O . LEU A 1 182 ? -5.927 -2.372 4.701 1.00 98.69 182 LEU A O 1
ATOM 1348 N N . VAL A 1 183 ? -5.445 -4.450 3.992 1.00 98.75 183 VAL A N 1
ATOM 1349 C CA . VAL A 1 183 ? -4.107 -4.152 3.472 1.00 98.75 183 VAL A CA 1
ATOM 1350 C C . VAL A 1 183 ? -4.150 -4.256 1.949 1.00 98.75 183 VAL A C 1
ATOM 1352 O O . VAL A 1 183 ? -4.711 -5.204 1.397 1.00 98.75 183 VAL A O 1
ATOM 1355 N N . VAL A 1 184 ? -3.588 -3.274 1.255 1.00 98.88 184 VAL A N 1
ATOM 1356 C CA . VAL A 1 184 ? -3.616 -3.183 -0.206 1.00 98.88 184 VAL A CA 1
ATOM 1357 C C . VAL A 1 184 ? -2.194 -3.037 -0.730 1.00 98.88 184 VAL A C 1
ATOM 1359 O O . VAL A 1 184 ? -1.463 -2.175 -0.261 1.00 98.88 184 VAL A O 1
ATOM 1362 N N . PHE A 1 185 ? -1.812 -3.843 -1.715 1.00 98.88 185 PHE A N 1
ATOM 1363 C CA . PHE A 1 185 ? -0.591 -3.639 -2.494 1.00 98.88 185 PHE A CA 1
ATOM 1364 C C . PHE A 1 185 ? -0.939 -3.130 -3.893 1.00 98.88 185 PHE A C 1
ATOM 1366 O O . PHE A 1 185 ? -1.850 -3.663 -4.534 1.00 98.88 185 PHE A O 1
ATOM 1373 N N . VAL A 1 186 ? -0.199 -2.133 -4.376 1.00 98.75 186 VAL A N 1
ATOM 1374 C CA . VAL A 1 186 ? -0.288 -1.594 -5.740 1.00 98.75 186 VAL A CA 1
ATOM 1375 C C . VAL A 1 186 ? 1.121 -1.465 -6.313 1.00 98.75 186 VAL A C 1
ATOM 1377 O O . VAL A 1 186 ? 1.998 -0.915 -5.651 1.00 98.75 186 VAL A O 1
ATOM 1380 N N . GLY A 1 187 ? 1.341 -1.939 -7.540 1.00 97.75 187 GLY A N 1
ATOM 1381 C CA . GLY A 1 187 ? 2.608 -1.737 -8.247 1.00 97.75 187 GLY A CA 1
ATOM 1382 C C . GLY A 1 187 ? 2.942 -2.851 -9.236 1.00 97.75 187 GLY A C 1
ATOM 1383 O O . GLY A 1 187 ? 2.054 -3.535 -9.752 1.00 97.75 187 GLY A O 1
ATOM 1384 N N . HIS A 1 188 ? 4.234 -3.068 -9.482 1.00 97.44 188 HIS A N 1
ATOM 1385 C CA . HIS A 1 188 ? 4.710 -4.250 -10.200 1.00 97.44 188 HIS A CA 1
ATOM 1386 C C . HIS A 1 188 ? 4.622 -5.525 -9.330 1.00 97.44 188 HIS A C 1
ATOM 1388 O O . HIS A 1 188 ? 4.584 -5.468 -8.101 1.00 97.44 188 HIS A O 1
ATOM 1394 N N . ASN A 1 189 ? 4.581 -6.706 -9.955 1.00 96.31 189 ASN A N 1
ATOM 1395 C CA . ASN A 1 189 ? 4.650 -7.984 -9.248 1.00 96.31 189 ASN A CA 1
ATOM 1396 C C . ASN A 1 189 ? 6.114 -8.401 -9.047 1.00 96.31 189 ASN A C 1
ATOM 1398 O O . ASN A 1 189 ? 6.602 -9.302 -9.718 1.00 96.31 189 ASN A O 1
ATOM 1402 N N . GLY A 1 190 ? 6.790 -7.791 -8.070 1.00 96.38 190 GLY A N 1
ATOM 1403 C CA . GLY A 1 190 ? 8.188 -8.110 -7.758 1.00 96.38 190 GLY A CA 1
ATOM 1404 C C . GLY A 1 190 ? 8.454 -9.574 -7.361 1.00 96.38 190 GLY A C 1
ATOM 1405 O O . GLY A 1 190 ? 9.596 -10.011 -7.401 1.00 96.38 190 GLY A O 1
ATOM 1406 N N . LEU A 1 191 ? 7.424 -10.379 -7.055 1.00 96.38 191 LEU A N 1
ATOM 1407 C CA . LEU A 1 191 ? 7.583 -11.832 -6.872 1.00 96.38 191 LEU A CA 1
ATOM 1408 C C . LEU A 1 191 ? 7.829 -12.589 -8.194 1.00 96.38 191 LEU A C 1
ATOM 1410 O O . LEU A 1 191 ? 8.081 -13.793 -8.167 1.00 96.38 191 LEU A O 1
ATOM 1414 N N . MET A 1 192 ? 7.743 -11.909 -9.341 1.00 94.06 192 MET A N 1
ATOM 1415 C CA . MET A 1 192 ? 8.245 -12.396 -10.631 1.00 94.06 192 MET A CA 1
ATOM 1416 C C . MET A 1 192 ? 9.762 -12.200 -10.766 1.00 94.06 192 MET A C 1
ATOM 1418 O O . MET A 1 192 ? 10.409 -13.014 -11.420 1.00 94.06 192 MET A O 1
ATOM 1422 N N . ASP A 1 193 ? 10.314 -11.176 -10.109 1.00 93.25 193 ASP A N 1
ATOM 1423 C CA . ASP A 1 193 ? 11.718 -10.761 -10.218 1.00 93.25 193 ASP A CA 1
ATOM 1424 C C . ASP A 1 193 ? 12.601 -11.365 -9.113 1.00 93.25 193 ASP A C 1
ATOM 1426 O O . ASP A 1 193 ? 13.787 -11.626 -9.315 1.00 93.25 193 ASP A O 1
ATOM 1430 N N . PHE A 1 194 ? 12.045 -11.559 -7.912 1.00 95.69 194 PHE A N 1
ATOM 1431 C CA . PHE A 1 194 ? 12.796 -11.985 -6.732 1.00 95.69 194 PHE A CA 1
ATOM 1432 C C . PHE A 1 194 ? 12.000 -12.871 -5.769 1.00 95.69 194 PHE A C 1
ATOM 1434 O O . PHE A 1 194 ? 10.774 -12.842 -5.685 1.00 95.69 194 PHE A O 1
ATOM 1441 N N . VAL A 1 195 ? 12.743 -13.617 -4.949 1.00 94.38 195 VAL A N 1
ATOM 1442 C CA . VAL A 1 195 ? 12.214 -14.385 -3.816 1.00 94.38 195 VAL A CA 1
ATOM 1443 C C . VAL A 1 195 ? 12.338 -13.556 -2.533 1.00 94.38 195 VAL A C 1
ATOM 1445 O O . VAL A 1 195 ? 13.323 -12.840 -2.337 1.00 94.38 195 VAL A O 1
ATOM 1448 N N . LEU A 1 196 ? 11.342 -13.641 -1.646 1.00 93.94 196 LEU A N 1
ATOM 1449 C CA . LEU A 1 196 ? 11.398 -13.018 -0.320 1.00 93.94 196 LEU A CA 1
ATOM 1450 C C . LEU A 1 196 ? 12.245 -13.852 0.656 1.00 93.94 196 LEU A C 1
ATOM 1452 O O . LEU A 1 196 ? 12.184 -15.081 0.605 1.00 93.94 196 LEU A O 1
ATOM 1456 N N . PRO A 1 197 ? 12.976 -13.220 1.595 1.00 88.31 197 PRO A N 1
ATOM 1457 C CA . PRO A 1 197 ? 13.797 -13.941 2.573 1.00 88.31 197 PRO A CA 1
ATOM 1458 C C . PRO A 1 197 ? 12.955 -14.785 3.540 1.00 88.31 197 PRO A C 1
ATOM 1460 O O . PRO A 1 197 ? 13.409 -15.809 4.044 1.00 88.31 197 PRO A O 1
ATOM 1463 N N . SER A 1 198 ? 11.719 -14.366 3.809 1.00 90.56 198 SER A N 1
ATOM 1464 C CA . SER A 1 198 ? 10.765 -15.105 4.623 1.00 90.56 198 SER A CA 1
ATOM 1465 C C . SER A 1 198 ? 9.331 -14.721 4.253 1.00 90.56 198 SER A C 1
ATOM 1467 O O . SER A 1 198 ? 9.078 -13.728 3.572 1.00 90.56 198 SER A O 1
ATOM 1469 N N . HIS A 1 199 ? 8.384 -15.532 4.719 1.00 94.12 199 HIS A N 1
ATOM 1470 C CA . HIS A 1 199 ? 6.955 -15.241 4.655 1.00 94.12 199 HIS A CA 1
ATOM 1471 C C . HIS A 1 199 ? 6.408 -15.322 6.083 1.00 94.12 199 HIS A C 1
ATOM 1473 O O . HIS A 1 199 ? 6.570 -16.388 6.699 1.00 94.12 199 HIS A O 1
ATOM 1479 N N . PRO A 1 200 ? 5.797 -14.259 6.632 1.00 95.88 200 PRO A N 1
ATOM 1480 C CA . PRO A 1 200 ? 5.295 -14.273 7.998 1.00 95.88 200 PRO A CA 1
ATOM 1481 C C . PRO A 1 200 ? 4.132 -15.260 8.154 1.00 95.88 200 PRO A C 1
ATOM 1483 O O . PRO A 1 200 ? 3.385 -15.538 7.213 1.00 95.88 200 PRO A O 1
ATOM 1486 N N . ALA A 1 201 ? 4.005 -15.815 9.357 1.00 96.00 201 ALA A N 1
ATOM 1487 C CA . ALA A 1 201 ? 2.799 -16.508 9.790 1.00 96.00 201 ALA A CA 1
ATOM 1488 C C . ALA A 1 201 ? 1.843 -15.503 10.450 1.00 96.00 201 ALA A C 1
ATOM 1490 O O . ALA A 1 201 ? 2.291 -14.474 10.955 1.00 96.00 201 ALA A O 1
ATOM 1491 N N . GLN A 1 202 ? 0.546 -15.806 10.444 1.00 96.12 202 GLN A N 1
ATOM 1492 C CA . GLN A 1 202 ? -0.487 -15.036 11.143 1.00 96.12 202 GLN A CA 1
ATOM 1493 C C . GLN A 1 202 ? -0.112 -14.808 12.626 1.00 96.12 202 GLN A C 1
ATOM 1495 O O . GLN A 1 202 ? 0.084 -15.778 13.356 1.00 96.12 202 GLN A O 1
ATOM 1500 N N . LYS A 1 203 ? -0.011 -13.543 13.070 1.00 94.88 203 LYS A N 1
ATOM 1501 C CA . LYS A 1 203 ? 0.378 -13.175 14.447 1.00 94.88 203 LYS A CA 1
ATOM 1502 C C . LYS A 1 203 ? -0.788 -13.264 15.437 1.00 94.88 203 LYS A C 1
ATOM 1504 O O . LYS A 1 203 ? -0.593 -13.667 16.578 1.00 94.88 203 LYS A O 1
ATOM 1509 N N . ASP A 1 204 ? -1.988 -12.860 15.022 1.00 91.50 204 ASP A N 1
ATOM 1510 C CA . ASP A 1 204 ? -3.160 -12.736 15.896 1.00 91.50 204 ASP A CA 1
ATOM 1511 C C . ASP A 1 204 ? -4.402 -13.446 15.334 1.00 91.50 204 ASP A C 1
ATOM 1513 O O . ASP A 1 204 ? -4.428 -13.914 14.199 1.00 91.50 204 ASP A O 1
ATOM 1517 N N . GLY A 1 205 ? -5.487 -13.508 16.107 1.00 88.75 205 GLY A N 1
ATOM 1518 C CA . GLY A 1 205 ? -6.744 -14.130 15.670 1.00 88.75 205 GLY A CA 1
ATOM 1519 C C . GLY A 1 205 ? -7.521 -13.376 14.574 1.00 88.75 205 GLY A C 1
ATOM 1520 O O . GLY A 1 205 ? -8.678 -13.720 14.328 1.00 88.75 205 GLY A O 1
ATOM 1521 N N . LYS A 1 206 ? -6.974 -12.324 13.942 1.00 90.56 206 LYS A N 1
ATOM 1522 C CA . LYS A 1 206 ? -7.704 -11.487 12.973 1.00 90.56 206 LYS A CA 1
ATOM 1523 C C . LYS A 1 206 ? -7.307 -11.803 11.530 1.00 90.56 206 LYS A C 1
ATOM 1525 O O . LYS A 1 206 ? -6.160 -11.664 11.121 1.00 90.56 206 LYS A O 1
ATOM 1530 N N . ARG A 1 207 ? -8.307 -12.127 10.707 1.00 93.50 207 ARG A N 1
ATOM 1531 C CA . ARG A 1 207 ? -8.147 -12.280 9.254 1.00 93.50 207 ARG A CA 1
ATOM 1532 C C . ARG A 1 207 ? -8.362 -10.934 8.563 1.00 93.50 207 ARG A C 1
ATOM 1534 O O . ARG A 1 207 ? -9.498 -10.509 8.367 1.00 93.50 207 ARG A O 1
ATOM 1541 N N . ARG A 1 208 ? -7.266 -10.252 8.232 1.00 96.88 208 ARG A N 1
ATOM 1542 C CA . ARG A 1 208 ? -7.272 -8.949 7.542 1.00 96.88 208 ARG A CA 1
ATOM 1543 C C . ARG A 1 208 ? -7.714 -9.117 6.096 1.00 96.88 208 ARG A C 1
ATOM 1545 O O . ARG A 1 208 ? -7.347 -10.102 5.461 1.00 96.88 208 ARG A O 1
ATOM 1552 N N . GLY A 1 209 ? -8.488 -8.174 5.569 1.00 98.44 209 GLY A N 1
ATOM 1553 C CA . GLY A 1 209 ? -8.757 -8.115 4.136 1.00 98.44 209 GLY A CA 1
ATOM 1554 C C . GLY A 1 209 ? -7.466 -7.826 3.370 1.00 98.44 209 GLY A C 1
ATOM 1555 O O . GLY A 1 209 ? -6.622 -7.074 3.854 1.00 98.44 209 GLY A O 1
ATOM 1556 N N . ALA A 1 210 ? -7.317 -8.401 2.181 1.00 98.56 210 ALA A N 1
ATOM 1557 C CA . ALA A 1 210 ? -6.167 -8.168 1.315 1.00 98.56 210 ALA A CA 1
ATOM 1558 C C . ALA A 1 210 ? -6.591 -7.874 -0.129 1.00 98.56 210 ALA A C 1
ATOM 1560 O O . ALA A 1 210 ? -7.384 -8.622 -0.707 1.00 98.56 210 ALA A O 1
ATOM 1561 N N . ILE A 1 211 ? -6.040 -6.811 -0.720 1.00 98.69 211 ILE A N 1
ATOM 1562 C CA . ILE A 1 211 ? -6.176 -6.492 -2.149 1.00 98.69 211 ILE A CA 1
ATOM 1563 C C . ILE A 1 211 ? -4.785 -6.381 -2.779 1.00 98.69 211 ILE A C 1
ATOM 1565 O O . ILE A 1 211 ? -3.897 -5.768 -2.196 1.00 98.69 211 ILE A O 1
ATOM 1569 N N . ILE A 1 212 ? -4.572 -6.981 -3.954 1.00 98.56 212 ILE A N 1
ATOM 1570 C CA . ILE A 1 212 ? -3.252 -7.015 -4.607 1.00 98.56 212 ILE A CA 1
ATOM 1571 C C . ILE A 1 212 ? -3.374 -6.647 -6.092 1.00 98.56 212 ILE A C 1
ATOM 1573 O O . ILE A 1 212 ? -3.688 -7.489 -6.942 1.00 98.56 212 ILE A O 1
ATOM 1577 N N . LEU A 1 213 ? -3.098 -5.378 -6.396 1.00 97.75 213 LEU A N 1
ATOM 1578 C CA . LEU A 1 213 ? -3.154 -4.765 -7.722 1.00 97.75 213 LEU A CA 1
ATOM 1579 C C . LEU A 1 213 ? -1.767 -4.750 -8.380 1.00 97.75 213 LEU A C 1
ATOM 1581 O O . LEU A 1 213 ? -1.098 -3.721 -8.456 1.00 97.75 213 LEU A O 1
ATOM 1585 N N . CYS A 1 214 ? -1.349 -5.917 -8.864 1.00 95.62 214 CYS A N 1
ATOM 1586 C CA . CYS A 1 214 ? -0.190 -6.097 -9.738 1.00 95.62 214 CYS A CA 1
ATOM 1587 C C . CYS A 1 214 ? -0.420 -7.294 -10.678 1.00 95.62 214 CYS A C 1
ATOM 1589 O O . CYS A 1 214 ? -1.346 -8.079 -10.459 1.00 95.62 214 CYS A O 1
ATOM 1591 N N . CYS A 1 215 ? 0.372 -7.434 -11.745 1.00 92.62 215 CYS A N 1
ATOM 1592 C CA . CYS A 1 215 ? 0.179 -8.468 -12.772 1.00 92.62 215 CYS A CA 1
ATOM 1593 C C . CYS A 1 215 ? 0.281 -9.900 -12.214 1.00 92.62 215 CYS A C 1
ATOM 1595 O O . CYS A 1 215 ? 1.199 -10.208 -11.463 1.00 92.62 215 CYS A O 1
ATOM 1597 N N . ALA A 1 216 ? -0.625 -10.799 -12.618 1.00 91.62 216 ALA A N 1
ATOM 1598 C CA . ALA A 1 216 ? -0.640 -12.218 -12.223 1.00 91.62 216 ALA A CA 1
ATOM 1599 C C . ALA A 1 216 ? -0.695 -12.496 -10.701 1.00 91.62 216 ALA A C 1
ATOM 1601 O O . ALA A 1 216 ? -0.332 -13.592 -10.258 1.00 91.62 216 ALA A O 1
ATOM 1602 N N . SER A 1 217 ? -1.147 -11.535 -9.887 1.00 94.00 217 SER A N 1
ATOM 1603 C CA . SER A 1 217 ? -0.907 -11.546 -8.438 1.00 94.00 217 SER A CA 1
ATOM 1604 C C . SER A 1 217 ? -1.487 -12.759 -7.703 1.00 94.00 217 SER A C 1
ATOM 1606 O O . SER A 1 217 ? -0.846 -13.271 -6.783 1.00 94.00 217 SER A O 1
ATOM 1608 N N . LYS A 1 218 ? -2.622 -13.314 -8.152 1.00 94.31 218 LYS A N 1
ATOM 1609 C CA . LYS A 1 218 ? -3.207 -14.557 -7.612 1.00 94.31 218 LYS A CA 1
ATOM 1610 C C . LYS A 1 218 ? -2.210 -15.725 -7.573 1.00 94.31 218 LYS A C 1
ATOM 1612 O O . LYS A 1 218 ? -2.174 -16.461 -6.587 1.00 94.31 218 LYS A O 1
ATOM 1617 N N . SER A 1 219 ? -1.400 -15.908 -8.615 1.00 94.56 219 SER A N 1
ATOM 1618 C CA . SER A 1 219 ? -0.483 -17.054 -8.714 1.00 94.56 219 SER A CA 1
ATOM 1619 C C . SER A 1 219 ? 0.707 -16.933 -7.762 1.00 94.56 219 SER A C 1
ATOM 1621 O O . SER A 1 219 ? 1.105 -17.925 -7.160 1.00 94.56 219 SER A O 1
ATOM 1623 N N . TYR A 1 220 ? 1.237 -15.721 -7.587 1.00 95.94 220 TYR A N 1
ATOM 1624 C CA . TYR A 1 220 ? 2.460 -15.475 -6.816 1.00 95.94 220 TYR A CA 1
ATOM 1625 C C . TYR A 1 220 ? 2.186 -15.205 -5.330 1.00 95.94 220 TYR A C 1
ATOM 1627 O O . TYR A 1 220 ? 2.878 -15.726 -4.459 1.00 95.94 220 TYR A O 1
ATOM 1635 N N . PHE A 1 221 ? 1.142 -14.435 -5.013 1.00 97.25 221 PHE A N 1
ATOM 1636 C CA . PHE A 1 221 ? 0.875 -14.000 -3.640 1.00 97.25 221 PHE A CA 1
ATOM 1637 C C . PHE A 1 221 ? 0.017 -14.989 -2.838 1.00 97.25 221 PHE A C 1
ATOM 1639 O O . PHE A 1 221 ? 0.026 -14.930 -1.612 1.00 97.25 221 PHE A O 1
ATOM 1646 N N . SER A 1 222 ? -0.734 -15.900 -3.470 1.00 96.12 222 SER A N 1
ATOM 1647 C CA . SER A 1 222 ? -1.746 -16.710 -2.762 1.00 96.12 222 SER A CA 1
ATOM 1648 C C . SER A 1 222 ? -1.189 -17.648 -1.684 1.00 96.12 222 SER A C 1
ATOM 1650 O O . SER A 1 222 ? -1.837 -17.832 -0.651 1.00 96.12 222 SER A O 1
ATOM 1652 N N . ALA A 1 223 ? -0.007 -18.240 -1.880 1.00 96.38 223 ALA A N 1
ATOM 1653 C CA . ALA A 1 223 ? 0.625 -19.087 -0.867 1.00 96.38 223 ALA A CA 1
ATOM 1654 C C . ALA A 1 223 ? 1.209 -18.275 0.312 1.00 96.38 223 ALA A C 1
ATOM 1656 O O . ALA A 1 223 ? 0.828 -18.570 1.450 1.00 96.38 223 ALA A O 1
ATOM 1657 N N . PRO A 1 224 ? 2.020 -17.221 0.086 1.00 97.19 224 PRO A N 1
ATOM 1658 C CA . PRO A 1 224 ? 2.405 -16.263 1.126 1.00 97.19 224 PRO A CA 1
ATOM 1659 C C . PRO A 1 224 ? 1.225 -15.657 1.901 1.00 97.19 224 PRO A C 1
ATOM 1661 O O . PRO A 1 224 ? 1.218 -15.675 3.129 1.00 97.19 224 PRO A O 1
ATOM 1664 N N . LEU A 1 225 ? 0.185 -15.191 1.201 1.00 97.31 225 LEU A N 1
ATOM 1665 C CA . LEU A 1 225 ? -0.978 -14.539 1.808 1.00 97.31 225 LEU A CA 1
ATOM 1666 C C . LEU A 1 225 ? -1.784 -15.500 2.694 1.00 97.31 225 LEU A C 1
ATOM 1668 O O . LEU A 1 225 ? -2.237 -15.120 3.772 1.00 97.31 225 LEU A O 1
ATOM 1672 N N . ARG A 1 226 ? -1.919 -16.765 2.268 1.00 97.00 226 ARG A N 1
ATOM 1673 C CA . ARG A 1 226 ? -2.525 -17.826 3.084 1.00 97.00 226 ARG A CA 1
ATOM 1674 C C . ARG A 1 226 ? -1.710 -18.094 4.350 1.00 97.00 226 ARG A C 1
ATOM 1676 O O . ARG A 1 226 ? -2.311 -18.299 5.398 1.00 97.00 226 ARG A O 1
ATOM 1683 N N . LYS A 1 227 ? -0.373 -18.067 4.278 1.00 97.19 227 LYS A N 1
ATOM 1684 C CA . LYS A 1 227 ? 0.502 -18.227 5.455 1.00 97.19 227 LYS A CA 1
ATOM 1685 C C . LYS A 1 227 ? 0.341 -17.068 6.450 1.00 97.19 227 LYS A C 1
ATOM 1687 O O . LYS A 1 227 ? 0.277 -17.307 7.653 1.00 97.19 227 LYS A O 1
ATOM 1692 N N . ALA A 1 228 ? 0.183 -15.846 5.944 1.00 97.50 228 ALA A N 1
ATOM 1693 C CA . ALA A 1 228 ? -0.169 -14.666 6.735 1.00 97.50 228 ALA A CA 1
ATOM 1694 C C . ALA A 1 228 ? -1.586 -14.725 7.355 1.00 97.50 228 ALA A C 1
ATOM 1696 O O . ALA A 1 228 ? -1.908 -13.898 8.199 1.00 97.50 228 ALA A O 1
ATOM 1697 N N . GLY A 1 229 ? -2.452 -15.673 6.971 1.00 97.19 229 GLY A N 1
ATOM 1698 C CA . GLY A 1 229 ? -3.810 -15.814 7.525 1.00 97.19 229 GLY A CA 1
ATOM 1699 C C . GLY A 1 229 ? -4.849 -14.825 6.980 1.00 97.19 229 GLY A C 1
ATOM 1700 O O . GLY A 1 229 ? -6.040 -14.905 7.313 1.00 97.19 229 GLY A O 1
ATOM 1701 N N . ALA A 1 230 ? -4.426 -13.911 6.108 1.00 97.25 230 ALA A N 1
ATOM 1702 C CA . ALA A 1 230 ? -5.276 -12.888 5.520 1.00 97.25 230 ALA A CA 1
ATOM 1703 C C . ALA A 1 230 ? -6.406 -13.476 4.651 1.00 97.25 230 ALA A C 1
ATOM 1705 O O . ALA A 1 230 ? -6.406 -14.638 4.227 1.00 97.25 230 ALA A O 1
ATOM 1706 N N . ASN A 1 231 ? -7.422 -12.655 4.406 1.00 97.50 231 ASN A N 1
ATOM 1707 C CA . ASN A 1 231 ? -8.565 -12.973 3.569 1.00 97.50 231 ASN A CA 1
ATOM 1708 C C . ASN A 1 231 ? -8.461 -12.212 2.236 1.00 97.50 231 ASN A C 1
ATOM 1710 O O . ASN A 1 231 ? -8.618 -10.988 2.235 1.00 97.50 231 ASN A O 1
ATOM 1714 N N . PRO A 1 232 ? -8.199 -12.891 1.104 1.00 96.19 232 PRO A N 1
ATOM 1715 C CA . PRO A 1 232 ? -8.136 -12.230 -0.193 1.00 96.19 232 PRO A CA 1
ATOM 1716 C C . PRO A 1 232 ? -9.516 -11.688 -0.577 1.00 96.19 232 PRO A C 1
ATOM 1718 O O . PRO A 1 232 ? -10.491 -12.433 -0.632 1.00 96.19 232 PRO A O 1
ATOM 1721 N N . ILE A 1 233 ? -9.578 -10.385 -0.841 1.00 97.62 233 ILE A N 1
ATOM 1722 C CA . ILE A 1 233 ? -10.772 -9.681 -1.321 1.00 97.62 233 ILE A CA 1
ATOM 1723 C C . ILE A 1 233 ? -10.690 -9.499 -2.837 1.00 97.62 233 ILE A C 1
ATOM 1725 O O . ILE A 1 233 ? -11.663 -9.752 -3.541 1.00 97.62 233 ILE A O 1
ATOM 1729 N N . LEU A 1 234 ? -9.522 -9.090 -3.349 1.00 96.81 234 LEU A N 1
ATOM 1730 C CA . LEU A 1 234 ? -9.285 -8.915 -4.782 1.00 96.81 234 LEU A CA 1
ATOM 1731 C C . LEU A 1 234 ? -7.808 -9.129 -5.134 1.00 96.81 234 LEU A C 1
ATOM 1733 O O . LEU A 1 234 ? -6.902 -8.670 -4.446 1.00 96.81 234 LEU A O 1
ATOM 1737 N N . TRP A 1 235 ? -7.565 -9.790 -6.256 1.00 93.06 235 TRP A N 1
ATOM 1738 C CA . TRP A 1 235 ? -6.256 -9.922 -6.897 1.00 93.06 235 TRP A CA 1
ATOM 1739 C C . TRP A 1 235 ? -6.458 -10.003 -8.409 1.00 93.06 235 TRP A C 1
ATOM 1741 O O . TRP A 1 235 ? -7.565 -10.293 -8.870 1.00 93.06 235 TRP A O 1
ATOM 1751 N N . THR A 1 236 ? -5.407 -9.777 -9.191 1.00 88.31 236 THR A N 1
ATOM 1752 C CA . THR A 1 236 ? -5.459 -10.038 -10.632 1.00 88.31 236 THR A CA 1
ATOM 1753 C C . THR A 1 236 ? -5.162 -11.513 -10.894 1.00 88.31 236 THR A C 1
ATOM 1755 O O . THR A 1 236 ? -4.401 -12.163 -10.170 1.00 88.31 236 THR A O 1
ATOM 1758 N N . ALA A 1 237 ? -5.759 -12.058 -11.948 1.00 85.38 237 ALA A N 1
ATOM 1759 C CA . ALA A 1 237 ? -5.435 -13.378 -12.461 1.00 85.38 237 ALA A CA 1
ATOM 1760 C C . ALA A 1 237 ? -5.087 -13.256 -13.944 1.00 85.38 237 ALA A C 1
ATOM 1762 O O . ALA A 1 237 ? -5.725 -12.501 -14.672 1.00 85.38 237 ALA A O 1
ATOM 1763 N N . LEU A 1 238 ? -4.096 -14.028 -14.387 1.00 74.19 238 LEU A N 1
ATOM 1764 C CA . LEU A 1 238 ? -3.957 -14.369 -15.796 1.00 74.19 238 LEU A CA 1
ATOM 1765 C C . LEU A 1 238 ? -4.658 -15.711 -15.988 1.00 74.19 238 LEU A C 1
ATOM 1767 O O . LEU A 1 238 ? -4.119 -16.749 -15.597 1.00 74.19 238 LEU A O 1
ATOM 1771 N N . GLU A 1 239 ? -5.861 -15.704 -16.557 1.00 56.22 239 GLU A N 1
ATOM 1772 C CA . GLU A 1 239 ? -6.455 -16.947 -17.041 1.00 56.22 239 GLU A CA 1
ATOM 1773 C C . GLU A 1 239 ? -5.705 -17.389 -18.297 1.00 56.22 239 GLU A C 1
ATOM 1775 O O . GLU A 1 239 ? -5.798 -16.780 -19.363 1.00 56.22 239 GLU A O 1
ATOM 1780 N N . LYS A 1 240 ? -4.951 -18.486 -18.178 1.00 50.09 240 LYS A N 1
ATOM 1781 C CA . LYS A 1 240 ? -4.602 -19.283 -19.351 1.00 50.09 240 LYS A CA 1
ATOM 1782 C C . LYS A 1 240 ? -5.891 -19.940 -19.831 1.00 50.09 240 LYS A C 1
ATOM 1784 O O . LYS A 1 240 ? -6.319 -20.923 -19.232 1.00 50.09 240 LYS A O 1
ATOM 1789 N N . ASN A 1 241 ? -6.479 -19.417 -20.905 1.00 41.97 241 ASN A N 1
ATOM 1790 C CA . ASN A 1 241 ? -7.543 -20.106 -21.629 1.00 41.97 241 ASN A CA 1
ATOM 1791 C C . ASN A 1 241 ? -7.057 -21.514 -21.999 1.00 41.97 241 ASN A C 1
ATOM 1793 O O . ASN A 1 241 ? -6.230 -21.678 -22.895 1.00 41.97 241 ASN A O 1
ATOM 1797 N N . SER A 1 242 ? -7.588 -22.543 -21.340 1.00 42.12 242 SER A N 1
ATOM 1798 C CA . SER A 1 242 ? -7.317 -23.963 -21.609 1.00 42.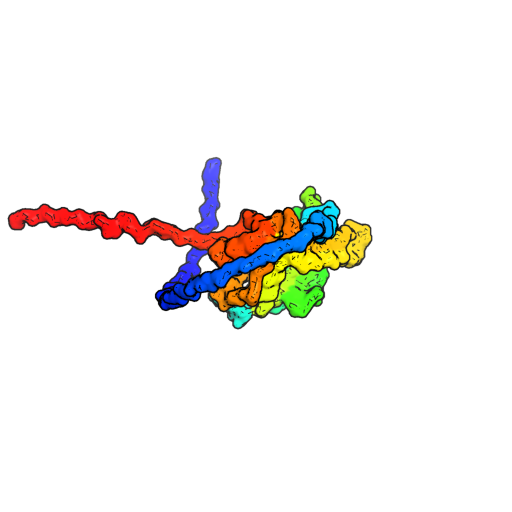12 242 SER A CA 1
ATOM 1799 C C . SER A 1 242 ? -8.022 -24.470 -22.882 1.00 42.12 242 SER A C 1
ATOM 1801 O O . SER A 1 242 ? -8.345 -25.647 -23.013 1.00 42.12 242 SER A O 1
ATOM 1803 N N . PHE A 1 243 ? -8.243 -23.571 -23.844 1.00 43.62 243 PHE A N 1
ATOM 1804 C CA . PHE A 1 243 ? -9.082 -23.747 -25.028 1.00 43.62 243 PHE A CA 1
ATOM 1805 C C . PHE A 1 243 ? -8.279 -24.064 -26.313 1.00 43.62 243 PHE A C 1
ATOM 1807 O O . PHE A 1 243 ? -8.690 -23.685 -27.403 1.00 43.62 243 PHE A O 1
ATOM 1814 N N . ASP A 1 244 ? -7.152 -24.785 -26.209 1.00 48.38 244 ASP A N 1
ATOM 1815 C CA . ASP A 1 244 ? -6.492 -25.441 -27.363 1.00 48.38 244 ASP A CA 1
ATOM 1816 C C . ASP A 1 244 ? -5.836 -26.787 -26.986 1.00 48.38 244 ASP A C 1
ATOM 1818 O O . ASP A 1 244 ? -4.617 -26.948 -27.022 1.00 48.38 244 ASP A O 1
ATOM 1822 N N . GLN A 1 245 ? -6.655 -27.778 -26.612 1.00 41.41 245 GLN A N 1
ATOM 1823 C CA . GLN A 1 245 ? -6.263 -29.199 -26.706 1.00 41.41 245 GLN A CA 1
ATOM 1824 C C . GLN A 1 245 ? -7.340 -30.119 -27.311 1.00 41.41 245 GLN A C 1
ATOM 1826 O O . GLN A 1 245 ? -7.005 -31.198 -27.793 1.00 41.41 245 GLN A O 1
ATOM 1831 N N . SER A 1 246 ? -8.615 -29.713 -27.378 1.00 40.69 246 SER A N 1
ATOM 1832 C CA . SER A 1 246 ? -9.695 -30.558 -27.924 1.00 40.69 246 SER A CA 1
ATOM 1833 C C . SER A 1 246 ? -9.823 -30.537 -29.456 1.00 40.69 246 SER A C 1
ATOM 1835 O O . SER A 1 246 ? -10.414 -31.453 -30.024 1.00 40.69 246 SER A O 1
ATOM 1837 N N . LEU A 1 247 ? -9.260 -29.540 -30.151 1.00 43.44 247 LEU A N 1
ATOM 1838 C CA . LEU A 1 247 ? -9.452 -29.359 -31.602 1.00 43.44 247 LEU A CA 1
ATOM 1839 C C . LEU A 1 247 ? -8.374 -30.008 -32.490 1.00 43.44 247 LEU A C 1
ATOM 1841 O O . LEU A 1 247 ? -8.553 -30.089 -33.704 1.00 43.44 247 LEU A O 1
ATOM 1845 N N . ARG A 1 248 ? -7.290 -30.549 -31.915 1.00 46.62 248 ARG A N 1
ATOM 1846 C CA . ARG A 1 248 ? -6.239 -31.260 -32.678 1.00 46.62 248 ARG A CA 1
ATOM 1847 C C . ARG A 1 248 ? -6.491 -32.767 -32.857 1.00 46.62 248 ARG A C 1
ATOM 1849 O O . ARG A 1 248 ? -5.721 -33.425 -33.548 1.00 46.62 248 ARG A O 1
ATOM 1856 N N . GLY A 1 249 ? -7.570 -33.310 -32.285 1.00 41.88 249 GLY A N 1
ATOM 1857 C CA . GLY A 1 249 ? -7.887 -34.748 -32.313 1.00 41.88 249 GLY A CA 1
ATOM 1858 C C . GLY A 1 249 ? -8.697 -35.254 -33.518 1.00 41.88 249 GLY A C 1
ATOM 1859 O O . GLY A 1 249 ? -8.877 -36.462 -33.653 1.00 41.88 249 GLY A O 1
ATOM 1860 N N . SER A 1 250 ? -9.193 -34.372 -34.396 1.00 43.88 250 SER A N 1
ATOM 1861 C CA . SER A 1 250 ? -10.280 -34.707 -35.339 1.00 43.88 250 SER A CA 1
ATOM 1862 C C . SER A 1 250 ? -9.938 -34.543 -36.827 1.00 43.88 250 SER A C 1
ATOM 1864 O O . SER A 1 250 ? -10.735 -34.003 -37.592 1.00 43.88 250 SER A O 1
ATOM 1866 N N . ARG A 1 251 ? -8.802 -35.085 -37.289 1.00 41.22 251 ARG A N 1
ATOM 1867 C CA . ARG A 1 251 ? -8.661 -35.476 -38.709 1.00 41.22 251 ARG A CA 1
ATOM 1868 C C . ARG A 1 251 ? -9.052 -36.945 -38.875 1.00 41.22 251 ARG A C 1
ATOM 1870 O O . ARG A 1 251 ? -8.213 -37.839 -38.804 1.00 41.22 251 ARG A O 1
ATOM 1877 N N . ARG A 1 252 ? -10.351 -37.191 -39.089 1.00 41.97 252 ARG A N 1
ATOM 1878 C CA . ARG A 1 252 ? -10.841 -38.500 -39.552 1.00 41.97 252 ARG A CA 1
ATOM 1879 C C . ARG A 1 252 ? -10.213 -38.828 -40.910 1.00 41.97 252 ARG A C 1
ATOM 1881 O O . ARG A 1 252 ? -10.049 -37.944 -41.745 1.00 41.97 252 ARG A O 1
ATOM 1888 N N . LYS A 1 253 ? -9.889 -40.107 -41.117 1.00 47.12 253 LYS A 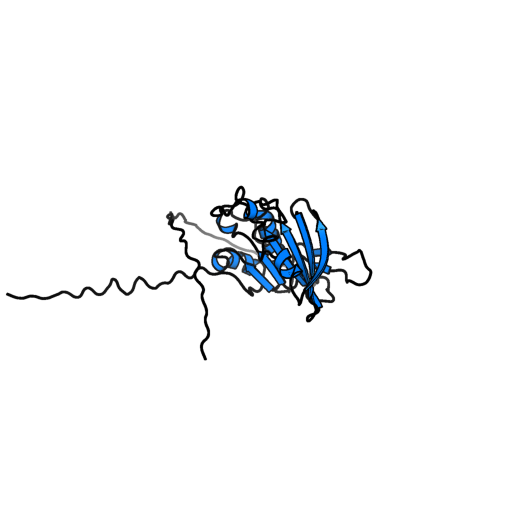N 1
ATOM 1889 C CA . LYS A 1 253 ? -9.393 -40.635 -42.393 1.00 47.12 253 LYS A CA 1
ATOM 1890 C C . LYS A 1 253 ? -10.413 -40.355 -43.503 1.00 47.12 253 LYS A C 1
ATOM 1892 O O . LYS A 1 253 ? -11.536 -40.850 -43.422 1.00 47.12 253 LYS A O 1
ATOM 1897 N N . GLY A 1 254 ? -10.005 -39.599 -44.521 1.00 37.84 254 GLY A N 1
ATOM 1898 C CA . GLY A 1 254 ? -10.660 -39.623 -45.827 1.00 37.84 254 GLY A CA 1
ATOM 1899 C C . GLY A 1 254 ? -10.374 -40.970 -46.486 1.00 37.84 254 GLY A C 1
ATOM 1900 O O . GLY A 1 254 ? -9.236 -41.435 -46.472 1.00 37.84 254 GLY A O 1
ATOM 1901 N N . ASN A 1 255 ? -11.423 -41.619 -46.974 1.00 42.72 255 ASN A N 1
ATOM 1902 C CA . ASN A 1 255 ? -11.377 -42.905 -47.654 1.00 42.72 255 ASN A CA 1
ATOM 1903 C C . ASN A 1 255 ? -11.804 -42.644 -49.095 1.00 42.72 255 ASN A C 1
ATOM 1905 O O . ASN A 1 255 ? -12.996 -42.440 -49.320 1.00 42.72 255 ASN A O 1
ATOM 1909 N N . ASP A 1 256 ? -10.865 -42.716 -50.030 1.00 44.28 256 ASP A N 1
ATOM 1910 C CA . ASP A 1 256 ? -11.164 -42.734 -51.458 1.00 44.28 256 ASP A CA 1
ATOM 1911 C C . ASP A 1 256 ? -10.730 -44.079 -52.043 1.00 44.28 256 ASP A C 1
ATOM 1913 O O . ASP A 1 256 ? -9.652 -44.601 -51.747 1.00 44.28 256 ASP A O 1
ATOM 1917 N N . ARG A 1 257 ? -11.644 -44.675 -52.811 1.00 38.88 257 ARG A N 1
ATOM 1918 C CA . ARG A 1 257 ? -11.430 -45.881 -53.617 1.00 38.88 257 ARG A CA 1
ATOM 1919 C C . ARG A 1 257 ? -11.437 -45.467 -55.088 1.00 38.88 257 ARG A C 1
ATOM 1921 O O . ARG A 1 257 ? -12.137 -44.509 -55.413 1.00 38.88 257 ARG A O 1
ATOM 1928 N N . TYR A 1 258 ? -10.842 -46.335 -55.911 1.00 47.72 258 TYR A N 1
ATOM 1929 C CA . TYR A 1 258 ? -10.673 -46.255 -57.369 1.00 47.72 258 TYR A CA 1
ATOM 1930 C C . TYR A 1 258 ? -9.478 -45.407 -57.809 1.00 47.72 258 TYR A C 1
ATOM 1932 O O . TYR A 1 258 ? -9.505 -44.177 -57.612 1.00 47.72 258 TYR A O 1
#